Protein AF-A0A7U4M0K8-F1 (afdb_monomer_lite)

Secondary structure (DSSP, 8-state):
------------SSHHHHHHHHHHHHHHHHHHHHHHHHHHHHHHHHHHHHHHHHHHHHHHHHHHHHHHHHHHHHHHHHHHHHHHHHHHHHHHHHHHHHHHHHHHHHHHHHHHHHHHHHH---HHHHHHHHHHHHHHHHHHHHHHHHHHHHHHHHHHHHHHHHHHHHHHHHHHHHHHHHHHHHHHHHHHHHHHHHHHHHHTTS----PPP---

Sequence (212 aa):
MAQHEHMSIQKNTASSMEEHDELSGQTAAKVAMALSALDSRYKENIADYAQELHSWTHRIDSARIELEMLFKQKEPYDDTLTAVEKEIEYTLRLLQRLTDQYIQKTVVVSELEDELKNLGHSKESESLLQNRYTELDRLEAEIGNLELTLLNHELEKQNLLLKTEPITRKISSLEQKIRELESKKRYIESAYLHRITQVASIQPSKLPPAAI

pLDDT: mean 83.16, std 20.42, range [33.12, 98.38]

Organism: NCBI:txid206403

Structure (mmCIF, N/CA/C/O backbone):
data_AF-A0A7U4M0K8-F1
#
_entry.id   AF-A0A7U4M0K8-F1
#
loop_
_atom_site.group_PDB
_atom_site.id
_atom_site.type_symbol
_atom_site.label_atom_id
_atom_site.label_alt_id
_atom_site.label_comp_id
_atom_site.label_asym_id
_atom_site.label_entity_id
_atom_site.label_seq_id
_atom_site.pdbx_PDB_ins_code
_atom_site.Cartn_x
_atom_site.Cartn_y
_atom_site.Cartn_z
_atom_site.occupancy
_atom_site.B_iso_or_equiv
_atom_site.auth_seq_id
_atom_site.auth_comp_id
_atom_site.auth_asym_id
_atom_site.auth_atom_id
_atom_site.pdbx_PDB_model_num
ATOM 1 N N . MET A 1 1 ? 91.673 3.288 -98.456 1.00 37.50 1 MET A N 1
ATOM 2 C CA . MET A 1 1 ? 91.227 4.610 -97.964 1.00 37.50 1 MET A CA 1
ATOM 3 C C . MET A 1 1 ? 89.706 4.565 -97.971 1.00 37.50 1 MET A C 1
ATOM 5 O O . MET A 1 1 ? 89.149 4.475 -99.049 1.00 37.50 1 MET A O 1
ATOM 9 N N . ALA A 1 2 ? 89.107 4.132 -96.855 1.00 35.59 2 ALA A N 1
ATOM 10 C CA . ALA A 1 2 ? 88.451 4.995 -95.854 1.00 35.59 2 ALA A CA 1
ATOM 11 C C . ALA A 1 2 ? 87.122 5.544 -96.440 1.00 35.59 2 ALA A C 1
ATOM 13 O O . ALA A 1 2 ? 87.161 6.165 -97.488 1.00 35.59 2 ALA A O 1
ATOM 14 N N . GLN A 1 3 ? 85.923 5.322 -95.893 1.00 34.81 3 GLN A N 1
ATOM 15 C CA . GLN A 1 3 ? 85.515 5.405 -94.491 1.00 34.81 3 GLN A CA 1
ATOM 16 C C . GLN A 1 3 ? 84.156 4.709 -94.232 1.00 34.81 3 GLN A C 1
ATOM 18 O O . GLN A 1 3 ? 83.255 4.764 -95.060 1.00 34.81 3 GLN A O 1
ATOM 23 N N . HIS A 1 4 ? 84.069 4.143 -93.026 1.00 33.12 4 HIS A N 1
ATOM 24 C CA . HIS A 1 4 ? 82.951 4.093 -92.076 1.00 33.12 4 HIS A CA 1
ATOM 25 C C . HIS A 1 4 ? 81.597 3.446 -92.416 1.00 33.12 4 HIS A C 1
ATOM 27 O O . HIS A 1 4 ? 80.670 4.051 -92.948 1.00 33.12 4 HIS A O 1
ATOM 33 N N . GLU A 1 5 ? 81.483 2.227 -91.881 1.00 41.72 5 GLU A N 1
ATOM 34 C CA . GLU A 1 5 ? 80.324 1.678 -91.176 1.00 41.72 5 GLU A CA 1
ATOM 35 C C . GLU A 1 5 ? 79.530 2.736 -90.390 1.00 41.72 5 GLU A C 1
ATOM 37 O O . GLU A 1 5 ? 80.083 3.445 -89.550 1.00 41.72 5 GLU A O 1
ATOM 42 N N . HIS A 1 6 ? 78.210 2.742 -90.571 1.00 40.41 6 HIS A N 1
ATOM 43 C CA . HIS A 1 6 ? 77.280 3.165 -89.531 1.00 40.41 6 HIS A CA 1
ATOM 44 C C . HIS A 1 6 ? 76.247 2.060 -89.326 1.00 40.41 6 HIS A C 1
ATOM 46 O O . HIS A 1 6 ? 75.307 1.882 -90.100 1.00 40.41 6 HIS A O 1
ATOM 52 N N . MET A 1 7 ? 76.474 1.290 -88.263 1.00 34.53 7 MET A N 1
ATOM 53 C CA . MET A 1 7 ? 75.504 0.364 -87.705 1.00 34.53 7 MET A CA 1
ATOM 54 C C . MET A 1 7 ? 74.263 1.121 -87.224 1.00 34.53 7 MET A C 1
ATOM 56 O O . MET A 1 7 ? 74.358 2.084 -86.466 1.00 34.53 7 MET A O 1
ATOM 60 N N . SER A 1 8 ? 73.092 0.633 -87.630 1.00 46.59 8 SER A N 1
ATOM 61 C CA . SER A 1 8 ? 71.811 0.971 -87.016 1.00 46.59 8 SER A CA 1
ATOM 62 C C . SER A 1 8 ? 71.675 0.212 -85.700 1.00 46.59 8 SER A C 1
ATOM 64 O O . SER A 1 8 ? 71.345 -0.970 -85.706 1.00 46.59 8 SER A O 1
ATOM 66 N N . ILE A 1 9 ? 71.923 0.874 -84.572 1.00 41.81 9 ILE A N 1
ATOM 67 C CA . ILE A 1 9 ? 71.523 0.384 -83.249 1.00 41.81 9 ILE A CA 1
ATOM 68 C C . ILE A 1 9 ? 70.987 1.583 -82.459 1.00 41.81 9 ILE A C 1
ATOM 70 O O . ILE A 1 9 ? 71.560 2.664 -82.513 1.00 41.81 9 ILE A O 1
ATOM 74 N N . GLN A 1 10 ? 69.908 1.340 -81.710 1.00 42.75 10 GLN A N 1
ATOM 75 C CA . GLN A 1 10 ? 69.221 2.231 -80.760 1.00 42.75 10 GLN A CA 1
ATOM 76 C C . GLN A 1 10 ? 68.045 3.057 -81.304 1.00 42.75 10 GLN A C 1
ATOM 78 O O . GLN A 1 10 ? 68.048 4.282 -81.347 1.00 42.75 10 GLN A O 1
ATOM 83 N N . LYS A 1 11 ? 66.934 2.359 -81.542 1.00 45.09 11 LYS A N 1
ATOM 84 C CA . LYS A 1 11 ? 65.623 2.787 -81.036 1.00 45.09 11 LYS A CA 1
ATOM 85 C C . LYS A 1 11 ? 65.047 1.600 -80.280 1.00 45.09 11 LYS A C 1
ATOM 87 O O . LYS A 1 11 ? 64.568 0.692 -80.933 1.00 45.09 11 LYS A O 1
ATOM 92 N N . ASN A 1 12 ? 65.211 1.560 -78.956 1.00 43.06 12 ASN A N 1
ATOM 93 C CA . ASN A 1 12 ? 64.463 0.676 -78.042 1.00 43.06 12 ASN A CA 1
ATOM 94 C C . ASN A 1 12 ? 64.743 1.028 -76.567 1.00 43.06 12 ASN A C 1
ATOM 96 O O . ASN A 1 12 ? 64.999 0.159 -75.744 1.00 43.06 12 ASN A O 1
ATOM 100 N N . THR A 1 13 ? 64.720 2.315 -76.213 1.00 45.00 13 THR A N 1
ATOM 101 C CA . THR A 1 13 ? 64.790 2.739 -74.797 1.00 45.00 13 THR A CA 1
ATOM 102 C C . THR A 1 13 ? 63.731 3.764 -74.396 1.00 45.00 13 THR A C 1
ATOM 104 O O . THR A 1 13 ? 63.616 4.059 -73.216 1.00 45.00 13 THR A O 1
ATOM 107 N N . ALA A 1 14 ? 62.891 4.246 -75.320 1.00 39.97 14 ALA A N 1
ATOM 108 C CA . ALA A 1 14 ? 61.783 5.144 -74.970 1.00 39.97 14 ALA A CA 1
ATOM 109 C C . ALA A 1 14 ? 60.484 4.400 -74.590 1.00 39.97 14 ALA A C 1
ATOM 111 O O . ALA A 1 14 ? 59.710 4.904 -73.791 1.00 39.97 14 ALA A O 1
ATOM 112 N N . SER A 1 15 ? 60.270 3.172 -75.083 1.00 41.47 15 SER A N 1
ATOM 113 C CA . SER A 1 15 ? 59.008 2.436 -74.868 1.00 41.47 15 SER A CA 1
ATOM 114 C C . SER A 1 15 ? 58.891 1.752 -73.497 1.00 41.47 15 SER A C 1
ATOM 116 O O . SER A 1 15 ? 57.816 1.291 -73.146 1.00 41.47 15 SER A O 1
ATOM 118 N N . SER A 1 16 ? 59.980 1.663 -72.724 1.00 45.16 16 SER A N 1
ATOM 119 C CA . SER A 1 16 ? 60.006 0.969 -71.422 1.00 45.16 16 SER A CA 1
ATOM 120 C C . SER A 1 16 ? 59.794 1.902 -70.222 1.00 45.16 16 SER A C 1
ATOM 122 O O . SER A 1 16 ? 59.544 1.406 -69.125 1.00 45.16 16 SER A O 1
ATOM 124 N N . MET A 1 17 ? 59.912 3.225 -70.396 1.00 43.88 17 MET A N 1
ATOM 125 C CA . MET A 1 17 ? 59.706 4.196 -69.310 1.00 43.88 17 MET A CA 1
ATOM 126 C C . MET A 1 17 ? 58.268 4.731 -69.266 1.00 43.88 17 MET A C 1
ATOM 128 O O . MET A 1 17 ? 57.761 4.943 -68.171 1.00 43.88 17 MET A O 1
ATOM 132 N N . GLU A 1 18 ? 57.582 4.870 -70.408 1.00 44.44 18 GLU A N 1
ATOM 133 C CA . GLU A 1 18 ? 56.173 5.310 -70.448 1.00 44.44 18 GLU A CA 1
ATOM 134 C C . GLU A 1 18 ? 55.203 4.238 -69.921 1.00 44.44 18 GLU A C 1
ATOM 136 O O . GLU A 1 18 ? 54.318 4.556 -69.130 1.00 44.44 18 GLU A O 1
ATOM 141 N N . GLU A 1 19 ? 55.414 2.954 -70.239 1.00 45.19 19 GLU A N 1
ATOM 142 C CA . GLU A 1 19 ? 54.579 1.866 -69.697 1.00 45.19 19 GLU A CA 1
ATOM 143 C C . GLU A 1 19 ? 54.729 1.716 -68.173 1.00 45.19 19 GLU A C 1
ATOM 145 O O . GLU A 1 19 ? 53.762 1.404 -67.480 1.00 45.19 19 GLU A O 1
ATOM 150 N N . HIS A 1 20 ? 55.922 1.975 -67.625 1.00 47.62 20 HIS A N 1
ATOM 151 C CA . HIS A 1 20 ? 56.167 1.921 -66.181 1.00 47.62 20 HIS A CA 1
ATOM 152 C C . HIS A 1 20 ? 55.509 3.086 -65.426 1.00 47.62 20 HIS A C 1
ATOM 154 O O . HIS A 1 20 ? 55.026 2.877 -64.310 1.00 47.62 20 HIS A O 1
ATOM 160 N N . ASP A 1 21 ? 55.447 4.279 -66.025 1.00 50.16 21 ASP A N 1
ATOM 161 C CA . ASP A 1 21 ? 54.782 5.453 -65.445 1.00 50.16 21 ASP A CA 1
ATOM 162 C C . ASP A 1 21 ? 53.249 5.358 -65.554 1.00 50.16 21 ASP A C 1
ATOM 164 O O . ASP A 1 21 ? 52.540 5.696 -64.604 1.00 50.16 21 ASP A O 1
ATOM 168 N N . GLU A 1 22 ? 52.711 4.794 -66.642 1.00 52.28 22 GLU A N 1
ATOM 169 C CA . GLU A 1 22 ? 51.274 4.508 -66.776 1.00 52.28 22 GLU A CA 1
ATOM 170 C C . GLU A 1 22 ? 50.807 3.365 -65.856 1.00 52.28 22 GLU A C 1
ATOM 172 O O . GLU A 1 22 ? 49.737 3.462 -65.246 1.00 52.28 22 GLU A O 1
ATOM 177 N N . LEU A 1 23 ? 51.608 2.304 -65.681 1.00 54.78 23 LEU A N 1
ATOM 178 C CA . LEU A 1 23 ? 51.340 1.228 -64.713 1.00 54.78 23 LEU A CA 1
ATOM 179 C C . LEU A 1 23 ? 51.447 1.725 -63.262 1.00 54.78 23 LEU A C 1
ATOM 181 O O . LEU A 1 23 ? 50.632 1.341 -62.414 1.00 54.78 23 LEU A O 1
ATOM 185 N N . SER A 1 24 ? 52.408 2.606 -62.972 1.00 58.84 24 SER A N 1
ATOM 186 C CA . SER A 1 24 ? 52.559 3.281 -61.676 1.00 58.84 24 SER A CA 1
ATOM 187 C C . SER A 1 24 ? 51.370 4.207 -61.388 1.00 58.84 24 SER A C 1
ATOM 189 O O . SER A 1 24 ? 50.754 4.114 -60.323 1.00 58.84 24 SER A O 1
ATOM 191 N N . GLY A 1 25 ? 50.950 5.008 -62.373 1.00 64.81 25 GLY A N 1
ATOM 192 C CA . GLY A 1 25 ? 49.77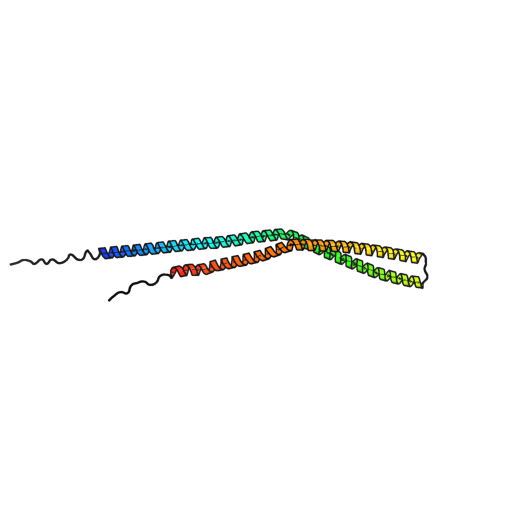8 5.883 -62.302 1.00 64.81 25 GLY A CA 1
ATOM 193 C C . GLY A 1 25 ? 48.457 5.122 -62.144 1.00 64.81 25 GLY A C 1
ATOM 194 O O . GLY A 1 25 ? 47.630 5.487 -61.306 1.00 64.81 25 GLY A O 1
ATOM 195 N N . GLN A 1 26 ? 48.268 4.008 -62.862 1.00 72.44 26 GLN A N 1
ATOM 196 C CA . GLN A 1 26 ? 47.108 3.125 -62.675 1.00 72.44 26 GLN A CA 1
ATOM 197 C C . GLN A 1 26 ? 47.092 2.467 -61.293 1.00 72.44 26 GLN A C 1
ATOM 199 O O . GLN A 1 26 ? 46.020 2.280 -60.711 1.00 72.44 26 GLN A O 1
ATOM 204 N N . THR A 1 27 ? 48.257 2.105 -60.755 1.00 73.56 27 THR A N 1
ATOM 205 C CA . THR A 1 27 ? 48.367 1.519 -59.413 1.00 73.56 27 THR A CA 1
ATOM 206 C C . THR A 1 27 ? 48.066 2.567 -58.341 1.00 73.56 27 THR A C 1
ATOM 208 O O . THR A 1 27 ? 47.268 2.302 -57.443 1.00 73.56 27 THR A O 1
ATOM 211 N N . ALA A 1 28 ? 48.592 3.786 -58.481 1.00 78.56 28 ALA A N 1
ATOM 212 C CA . ALA A 1 28 ? 48.292 4.911 -57.599 1.00 78.56 28 ALA A CA 1
ATOM 213 C C . ALA A 1 28 ? 46.799 5.284 -57.615 1.00 78.56 28 ALA A C 1
ATOM 215 O O . ALA A 1 28 ? 46.199 5.470 -56.557 1.00 78.56 28 ALA A O 1
ATOM 216 N N . ALA A 1 29 ? 46.165 5.307 -58.792 1.00 81.56 29 ALA A N 1
ATOM 217 C CA . ALA A 1 29 ? 44.731 5.561 -58.925 1.00 81.56 29 ALA A CA 1
ATOM 218 C C . ALA A 1 29 ? 43.877 4.461 -58.268 1.00 81.56 29 ALA A C 1
ATOM 220 O O . ALA A 1 29 ? 42.907 4.762 -57.572 1.00 81.56 29 ALA A O 1
ATOM 221 N N . LYS A 1 30 ? 44.249 3.182 -58.429 1.00 81.69 30 LYS A N 1
ATOM 222 C CA . LYS A 1 30 ? 43.579 2.050 -57.760 1.00 81.69 30 LYS A CA 1
ATOM 223 C C . LYS A 1 30 ? 43.711 2.123 -56.238 1.00 81.69 30 LYS A C 1
ATOM 225 O O . LYS A 1 30 ? 42.728 1.890 -55.538 1.00 81.69 30 LYS A O 1
ATOM 230 N N . VAL A 1 31 ? 44.889 2.485 -55.728 1.00 84.12 31 VAL A N 1
ATOM 231 C CA . VAL A 1 31 ? 45.123 2.684 -54.289 1.00 84.12 31 VAL A CA 1
ATOM 232 C C . VAL A 1 31 ? 44.314 3.870 -53.762 1.00 84.12 31 VAL A C 1
ATOM 234 O O . VAL A 1 31 ? 43.645 3.735 -52.742 1.00 84.12 31 VAL A O 1
ATOM 237 N N . ALA A 1 32 ? 44.289 5.002 -54.469 1.00 85.50 32 ALA A N 1
ATOM 238 C CA . ALA A 1 32 ? 43.494 6.167 -54.083 1.00 85.50 32 ALA A CA 1
ATOM 239 C C . ALA A 1 32 ? 41.985 5.859 -54.045 1.00 85.50 32 ALA A C 1
ATOM 241 O O . ALA A 1 32 ? 41.302 6.236 -53.094 1.00 85.50 32 ALA A O 1
ATOM 242 N N . MET A 1 33 ? 41.469 5.112 -55.029 1.00 86.69 33 MET A N 1
ATOM 243 C CA . MET A 1 33 ? 40.075 4.650 -55.032 1.00 86.69 33 MET A CA 1
ATOM 244 C C . MET A 1 33 ? 39.776 3.696 -53.869 1.00 86.69 33 MET A C 1
ATOM 246 O O . MET A 1 33 ? 38.738 3.831 -53.224 1.00 86.69 33 MET A O 1
ATOM 250 N N . ALA A 1 34 ? 40.683 2.764 -53.559 1.00 84.00 34 ALA A N 1
ATOM 251 C CA . ALA A 1 34 ? 40.529 1.853 -52.425 1.00 84.00 34 ALA A CA 1
ATOM 252 C C . ALA A 1 34 ? 40.542 2.596 -51.077 1.00 84.00 34 ALA A C 1
ATOM 254 O O . ALA A 1 34 ? 39.713 2.313 -50.214 1.00 84.00 34 ALA A O 1
ATOM 255 N N . LEU A 1 35 ? 41.428 3.585 -50.916 1.00 84.50 35 LEU A N 1
ATOM 256 C CA . LEU A 1 35 ? 41.492 4.435 -49.725 1.00 84.50 35 LEU A CA 1
ATOM 257 C C . LEU A 1 35 ? 40.236 5.298 -49.572 1.00 84.50 35 LEU A C 1
ATOM 259 O O . LEU A 1 35 ? 39.693 5.384 -48.474 1.00 84.50 35 LEU A O 1
ATOM 263 N N . SER A 1 36 ? 39.728 5.879 -50.662 1.00 85.88 36 SER A N 1
ATOM 264 C CA . SER A 1 36 ? 38.475 6.641 -50.633 1.00 85.88 36 SER A CA 1
ATOM 265 C C . SER A 1 36 ? 37.279 5.753 -50.287 1.00 85.88 36 SER A C 1
ATOM 267 O O . SER A 1 36 ? 36.429 6.163 -49.505 1.00 85.88 36 SER A O 1
ATOM 269 N N . ALA A 1 37 ? 37.208 4.535 -50.833 1.00 84.50 37 ALA A N 1
ATOM 270 C CA . ALA A 1 37 ? 36.145 3.587 -50.507 1.00 84.50 37 ALA A CA 1
ATOM 271 C C . ALA A 1 37 ? 36.209 3.132 -49.038 1.00 84.50 37 ALA A C 1
ATOM 273 O O . ALA A 1 37 ? 35.168 2.962 -48.400 1.00 84.50 37 ALA A O 1
ATOM 274 N N . LEU A 1 38 ? 37.417 2.957 -48.492 1.00 84.69 38 LEU A N 1
ATOM 275 C CA . LEU A 1 38 ? 37.627 2.644 -47.080 1.00 84.69 38 LEU A CA 1
ATOM 276 C C . LEU A 1 38 ? 37.203 3.811 -46.175 1.00 84.69 38 LEU A C 1
ATOM 278 O O . LEU A 1 38 ? 36.487 3.588 -45.202 1.00 84.69 38 LEU A O 1
ATOM 282 N N . ASP A 1 39 ? 37.587 5.043 -46.518 1.00 85.75 39 ASP A N 1
ATOM 283 C CA . ASP A 1 39 ? 37.207 6.256 -45.785 1.00 85.75 39 ASP A CA 1
ATOM 284 C C . ASP A 1 39 ? 35.685 6.474 -45.792 1.00 85.75 39 ASP A C 1
ATOM 286 O O . ASP A 1 39 ? 35.087 6.710 -44.741 1.00 85.75 39 ASP A O 1
ATOM 290 N N . SER A 1 40 ? 35.028 6.306 -46.947 1.00 85.50 40 SER A N 1
ATOM 291 C CA . SER A 1 40 ? 33.564 6.376 -47.040 1.00 85.50 40 SER A CA 1
ATOM 292 C C . SER A 1 40 ? 32.881 5.342 -46.141 1.00 85.50 40 SER A C 1
ATOM 294 O O . SER A 1 40 ? 31.979 5.701 -45.390 1.00 85.50 40 SER A O 1
ATOM 296 N N . ARG A 1 41 ? 33.348 4.086 -46.144 1.00 82.50 41 ARG A N 1
ATOM 297 C CA . ARG A 1 41 ? 32.801 3.026 -45.277 1.00 82.50 41 ARG A CA 1
ATOM 298 C C . ARG A 1 41 ? 33.050 3.286 -43.794 1.00 82.50 41 ARG A C 1
ATOM 300 O O . ARG A 1 41 ? 32.204 2.976 -42.964 1.00 82.50 41 ARG A O 1
ATOM 307 N N . TYR A 1 42 ? 34.207 3.840 -43.443 1.00 85.38 42 TYR A N 1
ATOM 308 C CA . TYR A 1 42 ? 34.522 4.183 -42.058 1.00 85.38 42 TYR A CA 1
ATOM 309 C C . TYR A 1 42 ? 33.599 5.292 -41.538 1.00 85.38 42 TYR A C 1
ATOM 311 O O . TYR A 1 42 ? 33.061 5.186 -40.436 1.00 85.38 42 TYR A O 1
ATOM 319 N N . LYS A 1 43 ? 33.354 6.320 -42.358 1.00 88.19 43 LYS A N 1
ATOM 320 C CA . LYS A 1 43 ? 32.412 7.404 -42.051 1.00 88.19 43 LYS A CA 1
ATOM 321 C C . LYS A 1 43 ? 30.974 6.907 -41.918 1.00 88.19 43 LYS A C 1
ATOM 323 O O . LYS A 1 43 ? 30.298 7.307 -40.976 1.00 88.19 43 LYS A O 1
ATOM 328 N N . GLU A 1 44 ? 30.534 6.029 -42.817 1.00 88.19 44 GLU A N 1
ATOM 329 C CA . GLU A 1 44 ? 29.204 5.405 -42.770 1.00 88.19 44 GLU A CA 1
ATOM 330 C C . GLU A 1 44 ? 29.016 4.593 -41.481 1.00 88.19 44 GLU A C 1
ATOM 332 O O . GLU A 1 44 ? 28.088 4.857 -40.723 1.00 88.19 44 GLU A O 1
ATOM 337 N N . ASN A 1 45 ? 29.971 3.720 -41.140 1.00 85.12 45 ASN A N 1
ATOM 338 C CA . ASN A 1 45 ? 29.921 2.944 -39.898 1.00 85.12 45 ASN A CA 1
ATOM 339 C C . ASN A 1 45 ? 29.856 3.837 -38.644 1.00 85.12 45 ASN A C 1
ATOM 341 O O . ASN A 1 45 ? 29.105 3.542 -37.713 1.00 85.12 45 ASN A O 1
ATOM 345 N N . ILE A 1 46 ? 30.626 4.936 -38.614 1.00 85.62 46 ILE A N 1
ATOM 346 C CA . ILE A 1 46 ? 30.588 5.912 -37.512 1.00 85.62 46 ILE A CA 1
ATOM 347 C C . ILE A 1 46 ? 29.222 6.582 -37.409 1.00 85.62 46 ILE A C 1
ATOM 349 O O . ILE A 1 46 ? 28.719 6.744 -36.296 1.00 85.62 46 ILE A O 1
ATOM 353 N N . ALA A 1 47 ? 28.635 6.973 -38.538 1.00 87.94 47 ALA A N 1
ATOM 354 C CA . ALA A 1 47 ? 27.318 7.591 -38.565 1.00 87.94 47 ALA A CA 1
ATOM 355 C C . ALA A 1 47 ? 26.240 6.622 -38.054 1.00 87.94 47 ALA A C 1
ATOM 357 O O . ALA A 1 47 ? 25.466 6.996 -37.170 1.00 87.94 47 ALA A O 1
ATOM 358 N N . ASP A 1 48 ? 26.256 5.371 -38.520 1.00 87.56 48 ASP A N 1
ATOM 359 C CA . ASP A 1 48 ? 25.321 4.326 -38.095 1.00 87.56 48 ASP A CA 1
ATOM 360 C C . ASP A 1 48 ? 25.408 4.064 -36.588 1.00 87.56 48 ASP A C 1
ATOM 362 O O . ASP A 1 48 ? 24.393 4.022 -35.890 1.00 87.56 48 ASP A O 1
ATOM 366 N N . TYR A 1 49 ? 26.625 3.956 -36.053 1.00 87.94 49 TYR A N 1
ATOM 367 C CA . TYR A 1 49 ? 26.837 3.788 -34.618 1.00 87.94 49 TYR A CA 1
ATOM 368 C C . TYR A 1 49 ? 26.383 4.991 -33.800 1.00 87.94 49 TYR A C 1
ATOM 370 O O . TYR A 1 49 ? 25.730 4.823 -32.769 1.00 87.94 49 TYR A O 1
ATOM 378 N N . ALA A 1 50 ? 26.703 6.208 -34.246 1.00 89.00 50 ALA A N 1
ATOM 379 C CA . ALA A 1 50 ? 26.269 7.421 -33.566 1.00 89.00 50 ALA A CA 1
ATOM 380 C C . ALA A 1 50 ? 24.735 7.506 -33.520 1.00 89.00 50 ALA A C 1
ATOM 382 O O . ALA A 1 50 ? 24.164 7.834 -32.477 1.00 89.00 50 ALA A O 1
ATOM 383 N N . GLN A 1 51 ? 24.065 7.151 -34.618 1.00 91.81 51 GLN A N 1
ATOM 384 C CA . GLN A 1 51 ? 22.609 7.104 -34.695 1.00 91.81 51 GLN A CA 1
ATOM 385 C C . GLN A 1 51 ? 22.022 6.015 -33.787 1.00 91.81 51 GLN A C 1
ATOM 387 O O . GLN A 1 51 ? 21.060 6.275 -33.058 1.00 91.81 51 GLN A O 1
ATOM 392 N N . GLU A 1 52 ? 22.603 4.814 -33.782 1.00 90.56 52 GLU A N 1
ATOM 393 C CA . GLU A 1 52 ? 22.170 3.726 -32.908 1.00 90.56 52 GLU A CA 1
ATOM 394 C C . GLU A 1 52 ? 22.311 4.128 -31.431 1.00 90.56 52 GLU A C 1
ATOM 396 O O . GLU A 1 52 ? 21.339 4.047 -30.672 1.00 90.56 52 GLU A O 1
ATOM 401 N N . LEU A 1 53 ? 23.468 4.660 -31.032 1.00 90.88 53 LEU A N 1
ATOM 402 C CA . LEU A 1 53 ? 23.739 5.122 -29.671 1.00 90.88 53 LEU A CA 1
ATOM 403 C C . LEU A 1 53 ? 22.788 6.243 -29.234 1.00 90.88 53 LEU A C 1
ATOM 405 O O . LEU A 1 53 ? 22.286 6.244 -28.101 1.00 90.88 53 LEU A O 1
ATOM 409 N N . HIS A 1 54 ? 22.514 7.184 -30.137 1.00 93.44 54 HIS A N 1
ATOM 410 C CA . HIS A 1 54 ? 21.553 8.252 -29.905 1.00 93.44 54 HIS A CA 1
ATOM 411 C C . HIS A 1 54 ? 20.143 7.690 -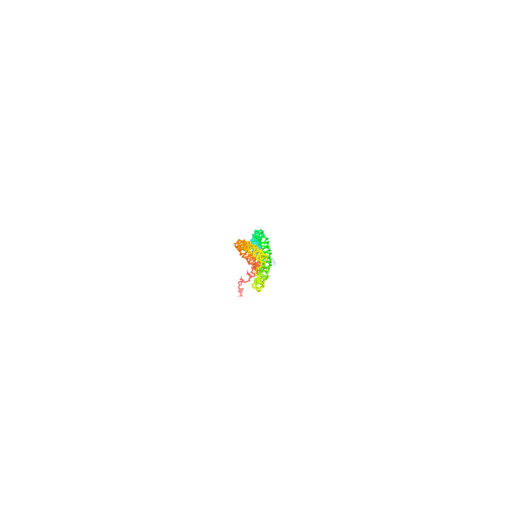29.688 1.00 93.44 54 HIS A C 1
ATOM 413 O O . HIS A 1 54 ? 19.474 8.065 -28.725 1.00 93.44 54 HIS A O 1
ATOM 419 N N . SER A 1 55 ? 19.719 6.719 -30.504 1.00 94.38 55 SER A N 1
ATOM 420 C CA . SER A 1 55 ? 18.406 6.079 -30.369 1.00 94.38 55 SER A CA 1
ATOM 421 C C . SER A 1 55 ? 18.236 5.353 -29.028 1.00 94.38 55 SER A C 1
ATOM 423 O O . SER A 1 55 ? 17.187 5.466 -28.392 1.00 94.38 55 SER A O 1
ATOM 425 N N . TRP A 1 56 ? 19.271 4.651 -28.550 1.00 94.50 56 TRP A N 1
ATOM 426 C CA . TRP A 1 56 ? 19.246 3.987 -27.244 1.00 94.50 56 TRP A CA 1
ATOM 427 C C . TRP A 1 56 ? 19.218 4.990 -26.100 1.00 94.50 56 TRP A C 1
ATOM 429 O O . TRP A 1 56 ? 18.451 4.809 -25.158 1.00 94.50 56 TRP A O 1
ATOM 439 N N . THR A 1 57 ? 20.005 6.062 -26.200 1.00 95.00 57 THR A N 1
ATOM 440 C CA . THR A 1 57 ? 20.016 7.143 -25.206 1.00 95.00 57 THR A CA 1
ATOM 441 C C . THR A 1 57 ? 18.636 7.782 -25.099 1.00 95.00 57 THR A C 1
ATOM 443 O O . THR A 1 57 ? 18.069 7.824 -24.013 1.00 95.00 57 THR A O 1
ATOM 446 N N . HIS A 1 58 ? 18.025 8.135 -26.231 1.00 96.81 58 HIS A N 1
ATOM 447 C CA . HIS A 1 58 ? 16.684 8.709 -26.245 1.00 96.81 58 HIS A CA 1
ATOM 448 C C . HIS A 1 58 ? 15.623 7.764 -25.655 1.00 96.81 58 HIS A C 1
ATOM 450 O O . HIS A 1 58 ? 14.743 8.200 -24.912 1.00 96.81 58 HIS A O 1
ATOM 456 N N . ARG A 1 59 ? 15.709 6.453 -25.930 1.00 96.81 59 ARG A N 1
ATOM 457 C CA . ARG A 1 59 ? 14.806 5.447 -25.337 1.00 96.81 59 ARG A CA 1
ATOM 458 C C . ARG A 1 59 ? 14.966 5.336 -23.821 1.00 96.81 59 ARG A C 1
ATOM 460 O O . ARG A 1 59 ? 13.962 5.188 -23.129 1.00 96.81 59 ARG A O 1
ATOM 467 N N . ILE A 1 60 ? 16.201 5.387 -23.320 1.00 97.19 60 ILE A N 1
ATOM 468 C CA . ILE A 1 60 ? 16.497 5.379 -21.881 1.00 97.19 60 ILE A CA 1
ATOM 469 C C . ILE A 1 60 ? 15.917 6.634 -21.229 1.00 97.19 60 ILE A C 1
ATOM 471 O O . ILE A 1 60 ? 15.195 6.519 -20.243 1.00 97.19 60 ILE A O 1
ATOM 475 N N . ASP A 1 61 ? 16.169 7.809 -21.804 1.00 97.69 61 ASP A N 1
ATOM 476 C CA . ASP A 1 61 ? 15.676 9.081 -21.269 1.00 97.69 61 ASP A CA 1
ATOM 477 C C . ASP A 1 61 ? 14.145 9.134 -21.262 1.00 97.69 61 ASP A C 1
ATOM 479 O O . ASP A 1 61 ? 13.544 9.486 -20.250 1.00 97.69 61 ASP A O 1
ATOM 483 N N . SER A 1 62 ? 13.499 8.684 -22.340 1.00 97.62 62 SER A N 1
ATOM 484 C CA . SER A 1 62 ? 12.034 8.597 -22.412 1.00 97.62 62 SER A CA 1
ATOM 485 C C . SER A 1 62 ? 11.463 7.692 -21.315 1.00 97.62 62 SER A C 1
ATOM 487 O O . SER A 1 62 ? 10.498 8.059 -20.649 1.00 97.62 62 SER A O 1
ATOM 489 N N . ALA A 1 63 ? 12.079 6.527 -21.085 1.00 97.12 63 ALA A N 1
ATOM 490 C CA . ALA A 1 63 ? 11.653 5.613 -20.028 1.00 97.12 63 ALA A CA 1
ATOM 491 C C . ALA A 1 63 ? 11.891 6.194 -18.623 1.00 97.12 63 ALA A C 1
ATOM 493 O O . ALA A 1 63 ? 11.086 5.963 -17.724 1.00 97.12 63 ALA A O 1
ATOM 494 N N . ARG A 1 64 ? 12.968 6.967 -18.426 1.00 97.69 64 ARG A N 1
ATOM 495 C CA . ARG A 1 64 ? 13.252 7.661 -17.160 1.00 97.69 64 ARG A CA 1
ATOM 496 C C . ARG A 1 64 ? 12.245 8.771 -16.870 1.00 97.69 64 ARG A C 1
ATOM 498 O O . ARG A 1 64 ? 11.812 8.890 -15.731 1.00 97.69 64 ARG A O 1
ATOM 505 N N . ILE A 1 65 ? 11.834 9.533 -17.885 1.00 98.00 65 ILE A N 1
ATOM 506 C CA . ILE A 1 65 ? 10.782 10.551 -17.746 1.00 98.00 65 ILE A CA 1
ATOM 507 C C . ILE A 1 65 ? 9.460 9.892 -17.338 1.00 98.00 65 ILE A C 1
ATOM 509 O O . ILE A 1 65 ? 8.806 10.348 -16.404 1.00 98.00 65 ILE A O 1
ATOM 513 N N . GLU A 1 66 ? 9.079 8.793 -17.997 1.00 97.81 66 GLU A N 1
ATOM 514 C CA . GLU A 1 66 ? 7.871 8.038 -17.639 1.00 97.81 66 GLU A CA 1
ATOM 515 C C . GLU A 1 66 ? 7.939 7.510 -16.197 1.00 97.81 66 GLU A C 1
ATOM 517 O O . GLU A 1 66 ? 6.973 7.624 -15.442 1.00 97.81 66 GLU A O 1
ATOM 522 N N . LEU A 1 67 ? 9.100 6.990 -15.788 1.00 97.88 67 LEU A N 1
ATOM 523 C CA . LEU A 1 67 ? 9.343 6.527 -14.425 1.00 97.88 67 LEU A CA 1
ATOM 524 C C . LEU A 1 67 ? 9.185 7.661 -13.398 1.00 97.88 67 LEU A C 1
ATOM 526 O O . LEU A 1 67 ? 8.497 7.487 -12.393 1.00 97.88 67 LEU A O 1
ATOM 530 N N . GLU A 1 68 ? 9.767 8.832 -13.660 1.00 97.94 68 GLU A N 1
ATOM 531 C CA . GLU A 1 68 ? 9.638 10.010 -12.794 1.00 97.94 68 GLU A CA 1
ATOM 532 C C . GLU A 1 68 ? 8.177 10.472 -12.676 1.00 97.94 68 GLU A C 1
ATOM 534 O O . GLU A 1 68 ? 7.709 10.795 -11.583 1.00 97.94 68 GLU A O 1
ATOM 539 N N . MET A 1 69 ? 7.428 10.459 -13.782 1.00 97.69 69 MET A N 1
ATOM 540 C CA . MET A 1 69 ? 6.000 10.781 -13.769 1.00 97.69 69 MET A CA 1
ATOM 541 C C . MET A 1 69 ? 5.196 9.810 -12.900 1.00 97.69 69 MET A C 1
ATOM 543 O O . MET A 1 69 ? 4.329 10.251 -12.146 1.00 97.69 69 MET A O 1
ATOM 547 N N . LEU A 1 70 ? 5.482 8.507 -12.970 1.00 97.62 70 LEU A N 1
ATOM 548 C CA . LEU A 1 70 ? 4.809 7.512 -12.131 1.00 97.62 70 LEU A CA 1
ATOM 549 C C . LEU A 1 70 ? 5.145 7.682 -10.648 1.00 97.62 70 LEU A C 1
ATOM 551 O O . LEU A 1 70 ? 4.254 7.523 -9.816 1.00 97.62 70 LEU A O 1
ATOM 555 N N . PHE A 1 71 ? 6.386 8.041 -10.305 1.00 97.44 71 PHE A N 1
ATOM 556 C CA . PHE A 1 71 ? 6.746 8.359 -8.921 1.00 97.44 71 PHE A CA 1
ATOM 557 C C . PHE A 1 71 ? 5.955 9.560 -8.395 1.00 97.44 71 PHE A C 1
ATOM 559 O O . PHE A 1 71 ? 5.320 9.443 -7.350 1.00 97.44 71 PHE A O 1
ATOM 566 N N . LYS A 1 72 ? 5.891 10.661 -9.154 1.00 97.00 72 LYS A N 1
ATOM 567 C CA . LYS A 1 72 ? 5.079 11.841 -8.792 1.00 97.00 72 LYS A CA 1
ATOM 568 C C . LYS A 1 72 ? 3.589 11.520 -8.689 1.00 97.00 72 LYS A C 1
ATOM 570 O O . LYS A 1 72 ? 2.880 12.091 -7.871 1.00 97.00 72 LYS A O 1
ATOM 575 N N . GLN A 1 73 ? 3.096 10.603 -9.519 1.00 95.88 73 GLN A N 1
ATOM 576 C CA . GLN A 1 73 ? 1.715 10.139 -9.433 1.00 95.88 73 GLN A CA 1
ATOM 577 C C . GLN A 1 73 ? 1.464 9.305 -8.167 1.00 95.88 73 GLN A C 1
ATOM 579 O O . GLN A 1 73 ? 0.364 9.363 -7.621 1.00 95.88 73 GLN A O 1
ATOM 584 N N . LYS A 1 74 ? 2.446 8.510 -7.726 1.00 96.69 74 LYS A N 1
ATOM 585 C CA . LYS A 1 74 ? 2.351 7.624 -6.556 1.00 96.69 74 LYS A CA 1
ATOM 586 C C . LYS A 1 74 ? 2.470 8.382 -5.231 1.00 96.69 74 LYS A C 1
ATOM 588 O O . LYS A 1 74 ? 1.734 8.064 -4.305 1.00 96.69 74 LYS A O 1
ATOM 593 N N . GLU A 1 75 ? 3.341 9.385 -5.177 1.00 96.44 75 GLU A N 1
ATOM 594 C CA . GLU A 1 75 ? 3.671 10.191 -3.991 1.00 96.44 75 GLU A CA 1
ATOM 595 C C . GLU A 1 75 ? 2.459 10.600 -3.125 1.00 96.44 75 GLU A C 1
ATOM 597 O O . GLU A 1 75 ? 2.426 10.212 -1.957 1.00 96.44 75 GLU A O 1
ATOM 602 N N . PRO A 1 76 ? 1.395 11.248 -3.649 1.00 96.31 76 PRO A N 1
ATOM 603 C CA . PRO A 1 76 ? 0.266 11.661 -2.810 1.00 96.31 76 PRO A CA 1
ATOM 604 C C . PRO A 1 76 ? -0.486 10.483 -2.173 1.00 96.31 76 PRO A C 1
ATOM 606 O O . PRO A 1 76 ? -1.079 10.622 -1.101 1.00 96.31 76 PRO A O 1
ATOM 609 N N . TYR A 1 77 ? -0.485 9.315 -2.820 1.00 96.81 77 TYR A N 1
ATOM 610 C CA . TYR A 1 77 ? -1.106 8.122 -2.255 1.00 96.81 77 TYR A CA 1
ATOM 611 C C . TYR A 1 77 ? -0.260 7.519 -1.137 1.00 96.81 77 TYR A C 1
ATOM 613 O O . TYR A 1 77 ? -0.836 7.035 -0.169 1.00 96.81 77 TYR A O 1
ATOM 621 N N . ASP A 1 78 ? 1.070 7.559 -1.248 1.00 95.31 78 ASP A N 1
ATOM 622 C CA . ASP A 1 78 ? 1.976 7.089 -0.193 1.00 95.31 78 ASP A CA 1
ATOM 623 C C . ASP A 1 78 ? 1.878 7.974 1.057 1.00 95.31 78 ASP A C 1
ATOM 625 O O . ASP A 1 78 ? 1.816 7.465 2.179 1.00 95.31 78 ASP A O 1
ATOM 629 N N . ASP A 1 79 ? 1.788 9.292 0.865 1.00 96.75 79 ASP A N 1
ATOM 630 C CA . ASP A 1 79 ? 1.590 10.252 1.955 1.00 96.75 79 ASP A CA 1
ATOM 631 C C . ASP A 1 79 ? 0.260 10.006 2.674 1.00 96.75 79 ASP A C 1
ATOM 633 O O . ASP A 1 79 ? 0.207 9.930 3.905 1.00 96.75 79 ASP A O 1
ATOM 637 N N . THR A 1 80 ? -0.815 9.821 1.901 1.00 97.31 80 THR A N 1
ATOM 638 C CA . THR A 1 80 ? -2.145 9.530 2.454 1.00 97.31 80 THR A CA 1
ATOM 639 C C . THR A 1 80 ? -2.161 8.176 3.160 1.00 97.31 80 THR A C 1
ATOM 641 O O . THR A 1 80 ? -2.695 8.066 4.259 1.00 97.31 80 THR A O 1
ATOM 644 N N . LEU A 1 81 ? -1.532 7.151 2.577 1.00 97.38 81 LEU A N 1
ATOM 645 C CA . LEU A 1 81 ? -1.419 5.824 3.180 1.00 97.38 81 LEU A CA 1
ATOM 646 C C . LEU A 1 81 ? -0.710 5.900 4.536 1.00 97.38 81 LEU A C 1
ATOM 648 O O . LEU A 1 81 ? -1.218 5.374 5.520 1.00 97.38 81 LEU A O 1
ATOM 652 N N . THR A 1 82 ? 0.402 6.632 4.604 1.00 97.62 82 THR A N 1
ATOM 653 C CA . THR A 1 82 ? 1.153 6.848 5.848 1.00 97.62 82 THR A CA 1
ATOM 654 C C . THR A 1 82 ? 0.312 7.577 6.901 1.00 97.62 82 THR A C 1
ATOM 656 O O . THR A 1 82 ? 0.412 7.281 8.092 1.00 97.62 82 THR A O 1
ATOM 659 N N . ALA A 1 83 ? -0.507 8.550 6.492 1.00 97.88 83 ALA A N 1
ATOM 660 C CA . ALA A 1 83 ? -1.413 9.247 7.401 1.00 97.88 83 ALA A CA 1
ATOM 661 C C . ALA A 1 83 ? -2.493 8.302 7.953 1.00 97.88 83 ALA A C 1
ATOM 663 O O . ALA A 1 83 ? -2.659 8.213 9.167 1.00 97.88 83 ALA A O 1
ATOM 664 N N . VAL A 1 84 ? -3.155 7.534 7.082 1.00 98.19 84 VAL A N 1
ATOM 665 C CA . VAL A 1 84 ? -4.183 6.557 7.472 1.00 98.19 84 VAL A CA 1
ATOM 666 C C . VAL A 1 84 ? -3.608 5.479 8.394 1.00 98.19 84 VAL A C 1
ATOM 668 O O . VAL A 1 84 ? -4.233 5.124 9.388 1.00 98.19 84 VAL A O 1
ATOM 671 N N . GLU A 1 85 ? -2.395 4.988 8.134 1.00 97.88 85 GLU A N 1
ATOM 672 C CA . GLU A 1 85 ? -1.726 4.013 9.006 1.00 97.88 85 GLU A CA 1
ATOM 673 C C . GLU A 1 85 ? -1.500 4.549 10.426 1.00 97.88 85 GLU A C 1
ATOM 675 O O . GLU A 1 85 ? -1.693 3.816 11.399 1.00 97.88 85 GLU A O 1
ATOM 680 N N . LYS A 1 86 ? -1.159 5.836 10.566 1.00 97.94 86 LYS A N 1
ATOM 681 C CA . LYS A 1 86 ? -1.037 6.485 11.880 1.00 97.94 86 LYS A CA 1
ATOM 682 C C . LYS A 1 86 ? -2.387 6.625 12.580 1.00 97.94 86 LYS A C 1
ATOM 684 O O . LYS A 1 86 ? -2.456 6.406 13.788 1.00 97.94 86 LYS A O 1
ATOM 689 N N . GLU A 1 87 ? -3.449 6.955 11.847 1.00 98.06 87 GLU A N 1
ATOM 690 C CA . GLU A 1 87 ? -4.807 7.028 12.404 1.00 98.06 87 GLU A CA 1
ATOM 691 C C . GLU A 1 87 ? -5.306 5.653 12.868 1.00 98.06 87 GLU A C 1
ATOM 693 O O . GLU A 1 87 ? -5.896 5.533 13.945 1.00 98.06 87 GLU A O 1
ATOM 698 N N . ILE A 1 88 ? -5.008 4.591 12.113 1.00 98.25 88 ILE A N 1
ATOM 699 C CA . ILE A 1 88 ? -5.265 3.199 12.512 1.00 98.25 88 ILE A CA 1
ATOM 700 C C . ILE A 1 88 ? -4.525 2.880 13.811 1.00 98.25 88 ILE A C 1
ATOM 702 O O . ILE A 1 88 ? -5.136 2.398 14.764 1.00 98.25 88 ILE A O 1
ATOM 706 N N . GLU A 1 89 ? -3.224 3.173 13.877 1.00 98.19 89 GLU A N 1
ATOM 707 C CA . GLU A 1 89 ? -2.412 2.913 15.068 1.00 98.19 89 GLU A CA 1
ATOM 708 C C . GLU A 1 89 ? -2.944 3.667 16.296 1.00 98.19 89 GLU A C 1
ATOM 710 O O . GLU A 1 89 ? -3.069 3.094 17.382 1.00 98.19 89 GLU A O 1
ATOM 715 N N . TYR A 1 90 ? -3.290 4.944 16.130 1.00 97.88 90 TYR A N 1
ATOM 716 C CA . TYR A 1 90 ? -3.886 5.752 17.187 1.00 97.88 90 TYR A CA 1
ATOM 717 C C . TYR A 1 90 ? -5.218 5.162 17.667 1.00 97.88 90 TYR A C 1
ATOM 719 O O . TYR A 1 90 ? -5.405 4.957 18.870 1.00 97.88 90 TYR A O 1
ATOM 727 N N . THR A 1 91 ? -6.111 4.836 16.731 1.00 97.69 91 THR A N 1
ATOM 728 C CA . THR A 1 91 ? -7.438 4.283 17.031 1.00 97.69 91 THR A CA 1
ATOM 729 C C . THR A 1 91 ? -7.319 2.943 17.759 1.00 97.69 91 THR A C 1
ATOM 731 O O . THR A 1 91 ? -8.007 2.730 18.753 1.00 97.69 91 THR A O 1
ATOM 734 N N . LEU A 1 92 ? -6.389 2.075 17.346 1.00 98.25 92 LEU A N 1
ATOM 735 C CA . LEU A 1 92 ? -6.105 0.800 18.016 1.00 98.25 92 LEU A CA 1
ATOM 736 C C . LEU A 1 92 ? -5.639 0.990 19.462 1.00 98.25 92 LEU A C 1
ATOM 738 O O . LEU A 1 92 ? -6.113 0.293 20.358 1.00 98.25 92 LEU A O 1
ATOM 742 N N . ARG A 1 93 ? -4.730 1.940 19.719 1.00 98.12 93 ARG A N 1
ATOM 743 C CA . ARG A 1 93 ? -4.265 2.235 21.087 1.00 98.12 93 ARG A CA 1
ATOM 744 C C . ARG A 1 93 ? -5.398 2.755 21.967 1.00 98.12 93 ARG A C 1
ATOM 746 O O . ARG A 1 93 ? -5.485 2.389 23.139 1.00 98.12 93 ARG A O 1
ATOM 753 N N . LEU A 1 94 ? -6.250 3.616 21.415 1.00 97.94 94 LEU A N 1
ATOM 754 C CA . LEU A 1 94 ? -7.402 4.150 22.131 1.00 97.94 94 LEU A CA 1
ATOM 755 C C . LEU A 1 94 ? -8.426 3.050 22.436 1.00 97.94 94 LEU A C 1
ATOM 757 O O . LEU A 1 94 ? -8.879 2.961 23.577 1.00 97.94 94 LEU A O 1
ATOM 761 N N . LEU A 1 95 ? -8.721 2.196 21.454 1.00 98.00 95 LEU A N 1
ATOM 762 C CA . LEU A 1 95 ? -9.600 1.039 21.600 1.00 98.00 95 LEU A CA 1
ATOM 763 C C . LEU A 1 95 ? -9.091 0.107 22.702 1.00 98.00 95 LEU A C 1
ATOM 765 O O . LEU A 1 95 ? -9.833 -0.186 23.630 1.00 98.00 95 LEU A O 1
ATOM 769 N N . GLN A 1 96 ? -7.807 -0.265 22.668 1.00 98.06 96 GLN A N 1
ATOM 770 C CA . GLN A 1 96 ? -7.191 -1.097 23.704 1.00 98.06 96 GLN A CA 1
ATOM 771 C C . GLN A 1 96 ? -7.383 -0.494 25.100 1.00 98.06 96 GLN A C 1
ATOM 773 O O . GLN A 1 96 ? -7.832 -1.178 26.015 1.00 98.06 96 GLN A O 1
ATOM 778 N N . ARG A 1 97 ? -7.099 0.805 25.256 1.00 98.38 97 ARG A N 1
ATOM 779 C CA . ARG A 1 97 ? -7.256 1.504 26.536 1.00 98.38 97 ARG A CA 1
ATOM 780 C C . ARG A 1 97 ? -8.702 1.472 27.041 1.00 98.38 97 ARG A C 1
ATOM 782 O O . ARG A 1 97 ? -8.913 1.262 28.234 1.00 98.38 97 ARG A O 1
ATOM 789 N N . LEU A 1 98 ? -9.683 1.721 26.171 1.00 98.00 98 LEU A N 1
ATOM 790 C CA . LEU A 1 98 ? -11.095 1.702 26.563 1.00 98.00 98 LEU A CA 1
ATOM 791 C C . LEU A 1 98 ? -11.577 0.288 26.883 1.00 98.00 98 LEU A C 1
ATOM 793 O O . LEU A 1 98 ? -12.299 0.114 27.860 1.00 98.00 98 LEU A O 1
ATOM 797 N N . THR A 1 99 ? -11.132 -0.714 26.129 1.00 97.94 99 THR A N 1
ATOM 798 C CA . THR A 1 99 ? -11.418 -2.124 26.407 1.00 97.94 99 THR A CA 1
ATOM 799 C C . THR A 1 99 ? -10.843 -2.548 27.756 1.00 97.94 99 THR A C 1
ATOM 801 O O . THR A 1 99 ? -11.554 -3.146 28.560 1.00 97.94 99 THR A O 1
ATOM 804 N N . ASP A 1 100 ? -9.600 -2.171 28.066 1.00 98.25 100 ASP A N 1
ATOM 805 C CA . ASP A 1 100 ? -8.993 -2.440 29.374 1.00 98.25 100 ASP A CA 1
ATOM 806 C C . ASP A 1 100 ? -9.781 -1.761 30.506 1.00 98.25 100 ASP A C 1
ATOM 808 O O . ASP A 1 100 ? -10.038 -2.366 31.549 1.00 98.25 100 ASP A O 1
ATOM 812 N N . GLN A 1 101 ? -10.218 -0.515 30.292 1.00 98.00 101 GLN A N 1
ATOM 813 C CA . GLN A 1 101 ? -11.054 0.217 31.243 1.00 98.00 101 GLN A CA 1
ATOM 814 C C . GLN A 1 101 ? -12.431 -0.437 31.432 1.00 98.00 101 GLN A C 1
ATOM 816 O O . GLN A 1 101 ? -12.915 -0.507 32.564 1.00 98.00 101 GLN A O 1
ATOM 821 N N . TYR A 1 102 ? -13.059 -0.909 30.353 1.00 98.25 102 TYR A N 1
ATOM 822 C CA . TYR A 1 102 ? -14.324 -1.638 30.398 1.00 98.25 102 TYR A CA 1
ATOM 823 C C . TYR A 1 102 ? -14.164 -2.919 31.217 1.00 98.25 102 TYR A C 1
ATOM 825 O O . TYR A 1 102 ? -14.877 -3.095 32.198 1.00 98.25 102 TYR A O 1
ATOM 833 N N . ILE A 1 103 ? -13.153 -3.742 30.913 1.00 98.19 103 ILE A N 1
ATOM 834 C CA . ILE A 1 103 ? -12.857 -4.985 31.644 1.00 98.19 103 ILE A CA 1
ATOM 835 C C . ILE A 1 103 ? -12.668 -4.710 33.139 1.00 98.19 103 ILE A C 1
ATOM 837 O O . ILE A 1 103 ? -13.299 -5.363 33.969 1.00 98.19 103 ILE A O 1
ATOM 841 N N . GLN A 1 104 ? -11.837 -3.725 33.498 1.00 97.81 104 GLN A N 1
ATOM 842 C CA . GLN A 1 104 ? -11.600 -3.367 34.901 1.00 97.81 104 GLN A CA 1
ATOM 843 C C . GLN A 1 104 ? -12.891 -2.949 35.610 1.00 97.81 104 GLN A C 1
ATOM 845 O O . GLN A 1 104 ? -13.147 -3.372 36.736 1.00 97.81 104 GLN A O 1
ATOM 850 N N . LYS A 1 105 ? -13.723 -2.132 34.960 1.00 97.31 105 LYS A N 1
ATOM 851 C CA . LYS A 1 105 ? -14.994 -1.688 35.537 1.00 97.31 105 LYS A CA 1
ATOM 852 C C . LYS A 1 105 ? -16.004 -2.820 35.653 1.00 97.31 105 LYS A C 1
ATOM 854 O O . LYS A 1 105 ? -16.712 -2.856 36.651 1.00 97.31 105 LYS A O 1
ATOM 859 N N . THR A 1 106 ? -16.047 -3.745 34.701 1.00 97.88 106 THR A N 1
ATOM 860 C CA . THR A 1 106 ? -16.905 -4.933 34.768 1.00 97.88 106 THR A CA 1
ATOM 861 C C . THR A 1 106 ? -16.540 -5.806 35.963 1.00 97.88 106 THR A C 1
ATOM 863 O O . THR A 1 106 ? -17.434 -6.242 36.683 1.00 97.88 106 THR A O 1
ATOM 866 N N . VAL A 1 107 ? -15.243 -5.998 36.232 1.00 97.19 107 VAL A N 1
ATOM 867 C CA . VAL A 1 107 ? -14.780 -6.713 37.434 1.00 97.19 107 VAL A CA 1
ATOM 868 C C . VAL A 1 107 ? -15.258 -6.005 38.702 1.00 97.19 107 VAL A C 1
ATOM 870 O O . VAL A 1 107 ? -15.895 -6.635 39.539 1.00 97.19 107 VAL A O 1
ATOM 873 N N . VAL A 1 108 ? -15.046 -4.689 38.807 1.00 95.50 108 VAL A N 1
ATOM 874 C CA . VAL A 1 108 ? -15.487 -3.904 39.975 1.00 95.50 108 VAL A CA 1
ATOM 875 C C . VAL A 1 108 ? -17.007 -3.957 40.158 1.00 95.50 108 VAL A C 1
ATOM 877 O O . VAL A 1 108 ? -17.485 -4.034 41.285 1.00 95.50 108 VAL A O 1
ATOM 880 N N . VAL A 1 109 ? -17.787 -3.909 39.074 1.00 95.56 109 VAL A N 1
ATOM 881 C CA . VAL A 1 109 ? -19.248 -4.049 39.151 1.00 95.56 109 VAL A CA 1
ATOM 882 C C . VAL A 1 109 ? -19.630 -5.423 39.680 1.00 95.56 109 VAL A C 1
ATOM 884 O O . VAL A 1 109 ? -20.412 -5.481 40.621 1.00 95.56 109 VAL A O 1
ATOM 887 N N . SER A 1 110 ? -19.035 -6.496 39.158 1.00 94.00 110 SER A N 1
ATOM 888 C CA . SER A 1 110 ? -19.295 -7.859 39.633 1.00 94.00 110 SER A CA 1
ATOM 889 C C . SER A 1 110 ? -18.959 -8.031 41.119 1.00 94.00 110 SER A C 1
ATOM 891 O O . SER A 1 110 ? -19.730 -8.642 41.854 1.00 94.00 110 SER A O 1
ATOM 893 N N . GLU A 1 111 ? -17.835 -7.477 41.581 1.00 92.38 111 GLU A N 1
ATOM 894 C CA . GLU A 1 111 ? -17.447 -7.507 42.998 1.00 92.38 111 GLU A CA 1
ATOM 895 C C . GLU A 1 111 ? -18.461 -6.750 43.870 1.00 92.38 111 GLU A C 1
ATOM 897 O O . GLU A 1 111 ? -18.895 -7.255 44.906 1.00 92.38 111 GLU A O 1
ATOM 902 N N . LEU A 1 112 ? -18.905 -5.570 43.421 1.00 90.06 112 LEU A N 1
ATOM 903 C CA . LEU A 1 112 ? -19.941 -4.797 44.107 1.00 90.06 112 LEU A CA 1
ATOM 904 C C . LEU A 1 112 ? -21.278 -5.549 44.156 1.00 90.06 112 LEU A C 1
ATOM 906 O O . LEU A 1 112 ? -21.948 -5.524 45.185 1.00 90.06 112 LEU A O 1
ATOM 910 N N . GLU A 1 113 ? -21.685 -6.225 43.082 1.00 90.81 113 GLU A N 1
ATOM 911 C CA . GLU A 1 113 ? -22.901 -7.048 43.077 1.00 90.81 113 GLU A CA 1
ATOM 912 C C . GLU A 1 113 ? -22.850 -8.150 44.140 1.00 90.81 113 GLU A C 1
ATOM 914 O O . GLU A 1 113 ? -23.809 -8.324 44.903 1.00 90.81 113 GLU A O 1
ATOM 919 N N . ASP A 1 114 ? -21.724 -8.861 44.220 1.00 90.06 114 ASP A N 1
ATOM 920 C CA . ASP A 1 114 ? -21.510 -9.933 45.189 1.00 90.06 114 ASP A CA 1
ATOM 921 C C . ASP A 1 114 ? -21.520 -9.404 46.632 1.00 90.06 114 ASP A C 1
ATOM 923 O O . ASP A 1 114 ? -22.174 -9.980 47.509 1.00 90.06 114 ASP A O 1
ATOM 927 N N . GLU A 1 115 ? -20.853 -8.279 46.895 1.00 87.25 115 GLU A N 1
ATOM 928 C CA . GLU A 1 115 ? -20.857 -7.628 48.210 1.00 87.25 115 GLU A CA 1
ATOM 929 C C . GLU A 1 115 ? -22.265 -7.201 48.638 1.00 87.25 115 GLU A C 1
ATOM 931 O O . GLU A 1 115 ? -22.690 -7.460 49.769 1.00 87.25 115 GLU A O 1
ATOM 936 N N . LEU A 1 116 ? -23.028 -6.588 47.732 1.00 86.94 116 LEU A N 1
ATOM 937 C CA . LEU A 1 116 ? -24.377 -6.104 48.020 1.00 86.94 116 LEU A CA 1
ATOM 938 C C . LEU A 1 116 ? -25.369 -7.241 48.262 1.00 86.94 116 LEU A C 1
ATOM 940 O O . LEU A 1 116 ? -26.238 -7.130 49.131 1.00 86.94 116 LEU A O 1
ATOM 944 N N . LYS A 1 117 ? -25.209 -8.360 47.553 1.00 86.00 117 LYS A N 1
ATOM 945 C CA . LYS A 1 117 ? -25.979 -9.582 47.800 1.00 86.00 117 LYS A CA 1
ATOM 946 C C . LYS A 1 117 ? -25.728 -10.146 49.203 1.00 86.00 117 LYS A C 1
ATOM 948 O O . LYS A 1 117 ? -26.651 -10.685 49.814 1.00 86.00 117 LYS A O 1
ATOM 953 N N . ASN A 1 118 ? -24.509 -9.995 49.725 1.00 82.81 118 ASN A N 1
ATOM 954 C CA . ASN A 1 118 ? -24.117 -10.481 51.051 1.00 82.81 118 ASN A CA 1
ATOM 955 C C . ASN A 1 118 ? -24.522 -9.536 52.200 1.00 82.81 118 ASN A C 1
ATOM 957 O O . ASN A 1 118 ? -24.790 -10.006 53.305 1.00 82.81 118 ASN A O 1
ATOM 961 N N . LEU A 1 119 ? -24.569 -8.221 51.959 1.00 79.94 119 LEU A N 1
ATOM 962 C CA . LEU A 1 119 ? -24.841 -7.196 52.982 1.00 79.94 119 LEU A CA 1
ATOM 963 C C . LEU A 1 119 ? -26.322 -6.779 53.081 1.00 79.94 119 LEU A C 1
ATOM 965 O O . LEU A 1 119 ? -26.707 -6.120 54.049 1.00 79.94 119 LEU A O 1
ATOM 969 N N . GLY A 1 120 ? -27.154 -7.196 52.123 1.00 69.69 120 GLY A N 1
ATOM 970 C CA . GLY A 1 120 ? -28.563 -6.817 52.023 1.00 69.69 120 GLY A CA 1
ATOM 971 C C . GLY A 1 120 ? -28.748 -5.511 51.243 1.00 69.69 120 GLY A C 1
ATOM 972 O O . GLY A 1 120 ? -28.078 -4.511 51.496 1.00 69.69 120 GLY A O 1
ATOM 973 N N . HIS A 1 121 ? -29.668 -5.518 50.275 1.00 71.44 121 HIS A N 1
ATOM 974 C CA . HIS A 1 121 ? -29.874 -4.400 49.352 1.00 71.44 121 HIS A CA 1
ATOM 975 C C . HIS A 1 121 ? -30.421 -3.154 50.067 1.00 71.44 121 HIS A C 1
ATOM 977 O O . HIS A 1 121 ? -31.514 -3.172 50.638 1.00 71.44 121 HIS A O 1
ATOM 983 N N . SER A 1 122 ? -29.674 -2.050 50.002 1.00 79.62 122 SER A N 1
ATOM 984 C CA . SER A 1 122 ? -30.182 -0.713 50.320 1.00 79.62 122 SER A CA 1
ATOM 985 C C . SER A 1 122 ? -30.489 0.036 49.018 1.00 79.62 122 SER A C 1
ATOM 987 O O . SER A 1 122 ? -29.822 -0.167 48.004 1.00 79.62 122 SER A O 1
ATOM 989 N N . LYS A 1 123 ? -31.471 0.948 49.028 1.00 82.69 123 LYS A N 1
ATOM 990 C CA . LYS A 1 123 ? -31.808 1.766 47.842 1.00 82.69 123 LYS A CA 1
ATOM 991 C C . LYS A 1 123 ? -30.619 2.565 47.295 1.00 82.69 123 LYS A C 1
ATOM 993 O O . LYS A 1 123 ? -30.536 2.821 46.098 1.00 82.69 123 LYS A O 1
ATOM 998 N N . GLU A 1 124 ? -29.719 2.996 48.173 1.00 82.06 124 GLU A N 1
ATOM 999 C CA . GLU A 1 124 ? -28.512 3.740 47.796 1.00 82.06 124 GLU A CA 1
ATOM 1000 C C . GLU A 1 124 ? -27.513 2.840 47.059 1.00 82.06 124 GLU A C 1
ATOM 1002 O O . GLU A 1 124 ? -26.898 3.263 46.082 1.00 82.06 124 GLU A O 1
ATOM 1007 N N . SER A 1 125 ? -27.414 1.581 47.484 1.00 83.00 125 SER A N 1
ATOM 1008 C CA . SER A 1 125 ? -26.591 0.547 46.860 1.00 83.00 125 SER A CA 1
ATOM 1009 C C . SER A 1 125 ? -27.102 0.164 45.464 1.00 83.00 125 SER A C 1
ATOM 1011 O O . SER A 1 125 ? -26.309 0.102 44.525 1.00 83.00 125 SER A O 1
ATOM 1013 N N . GLU A 1 126 ? -28.416 -0.007 45.292 1.00 84.56 126 GLU A N 1
ATOM 1014 C CA . GLU A 1 126 ? -29.026 -0.277 43.980 1.00 84.56 126 GLU A CA 1
ATOM 1015 C C . GLU A 1 126 ? -28.802 0.887 43.001 1.00 84.56 126 GLU A C 1
ATOM 1017 O O . GLU A 1 126 ? -28.452 0.679 41.839 1.00 84.56 126 GLU A O 1
ATOM 1022 N N . SER A 1 127 ? -28.937 2.129 43.479 1.00 88.44 127 SER A N 1
ATOM 1023 C CA . SER A 1 127 ? -28.658 3.333 42.685 1.00 88.44 127 SER A CA 1
ATOM 1024 C C . SER A 1 127 ? -27.191 3.414 42.247 1.00 88.44 127 SER A C 1
ATOM 1026 O O . SER A 1 127 ? -26.896 3.735 41.093 1.00 88.44 127 SER A O 1
ATOM 1028 N N . LEU A 1 128 ? -26.251 3.085 43.142 1.00 89.81 128 LEU A N 1
ATOM 1029 C CA . LEU A 1 128 ? -24.826 3.030 42.813 1.00 89.81 128 LEU A CA 1
ATOM 1030 C C . LEU A 1 128 ? -24.542 1.993 41.718 1.00 89.81 128 LEU A C 1
ATOM 1032 O O . LEU A 1 128 ? -23.823 2.305 40.768 1.00 89.81 128 LEU A O 1
ATOM 1036 N N . LEU A 1 129 ? -25.126 0.798 41.830 1.00 91.25 129 LEU A N 1
ATOM 1037 C CA . LEU A 1 129 ? -24.980 -0.271 40.844 1.00 91.25 129 LEU A CA 1
ATOM 1038 C C . LEU A 1 129 ? -25.502 0.165 39.467 1.00 91.25 129 LEU A C 1
ATOM 1040 O O . LEU A 1 129 ? -24.798 0.059 38.464 1.00 91.25 129 LEU A O 1
ATOM 1044 N N . GLN A 1 130 ? -26.695 0.763 39.432 1.00 92.88 130 GLN A N 1
ATOM 1045 C CA . GLN A 1 130 ? -27.29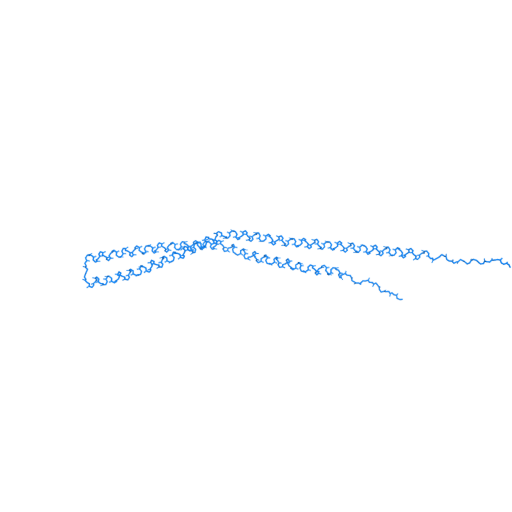9 1.270 38.201 1.00 92.88 130 GLN A CA 1
ATOM 1046 C C . GLN A 1 130 ? -26.433 2.344 37.525 1.00 92.88 130 GLN A C 1
ATOM 1048 O O . GLN A 1 130 ? -26.285 2.359 36.298 1.00 92.88 130 GLN A O 1
ATOM 1053 N N . ASN A 1 131 ? -25.822 3.233 38.314 1.00 94.25 131 ASN A N 1
ATOM 1054 C CA . ASN A 1 131 ? -24.895 4.237 37.793 1.00 94.25 131 ASN A CA 1
ATOM 1055 C C . ASN A 1 131 ? -23.654 3.594 37.158 1.00 94.25 131 ASN A C 1
ATOM 1057 O O . ASN A 1 131 ? -23.171 4.089 36.140 1.00 94.25 131 ASN A O 1
ATOM 1061 N N . ARG A 1 132 ? -23.145 2.494 37.727 1.00 94.56 132 ARG A N 1
ATOM 1062 C CA . ARG A 1 132 ? -21.999 1.767 37.167 1.00 94.56 132 ARG A CA 1
ATOM 1063 C C . ARG A 1 132 ? -22.341 1.025 35.882 1.00 94.56 132 ARG A C 1
ATOM 1065 O O . ARG A 1 132 ? -21.552 1.102 34.946 1.00 94.56 132 ARG A O 1
ATOM 1072 N N . TYR A 1 133 ? -23.515 0.407 35.787 1.00 96.56 133 TYR A N 1
ATOM 1073 C CA . TYR A 1 133 ? -23.978 -0.160 34.516 1.00 96.56 133 TYR A CA 1
ATOM 1074 C C . TYR A 1 133 ? -24.127 0.901 33.436 1.00 96.56 133 TYR A C 1
ATOM 1076 O O . TYR A 1 133 ? -23.626 0.727 32.336 1.00 96.56 133 TYR A O 1
ATOM 1084 N N . THR A 1 134 ? -24.693 2.058 33.780 1.00 96.75 134 THR A N 1
ATOM 1085 C CA . THR A 1 134 ? -24.797 3.177 32.832 1.00 96.75 134 THR A CA 1
ATOM 1086 C C . THR A 1 134 ? -23.415 3.651 32.355 1.00 96.75 134 THR A C 1
ATOM 1088 O O . THR A 1 134 ? -23.261 4.105 31.223 1.00 96.75 134 THR A O 1
ATOM 1091 N N . GLU A 1 135 ? -22.392 3.584 33.213 1.00 96.19 135 GLU A N 1
ATOM 1092 C CA . GLU A 1 135 ? -21.006 3.881 32.836 1.00 96.19 135 GLU A CA 1
ATOM 1093 C C . GLU A 1 135 ? -20.422 2.813 31.895 1.00 96.19 135 GLU A C 1
ATOM 1095 O O . GLU A 1 135 ? -19.751 3.174 30.928 1.00 96.19 135 GLU A O 1
ATOM 1100 N N . LEU A 1 136 ? -20.704 1.528 32.138 1.00 97.81 136 LEU A N 1
ATOM 1101 C CA . LEU A 1 136 ? -20.314 0.425 31.253 1.00 97.81 136 LEU A CA 1
ATOM 1102 C C . LEU A 1 136 ? -20.993 0.522 29.882 1.00 97.81 136 LEU A C 1
ATOM 1104 O O . LEU A 1 136 ? -20.292 0.456 28.878 1.00 97.81 136 LEU A O 1
ATOM 1108 N N . ASP A 1 137 ? -22.300 0.788 29.829 1.00 98.06 137 ASP A N 1
ATOM 1109 C CA . ASP A 1 137 ? -23.052 0.955 28.576 1.00 98.06 137 ASP A CA 1
ATOM 1110 C C . ASP A 1 137 ? -22.471 2.089 27.717 1.00 98.06 137 ASP A C 1
ATOM 1112 O O . ASP A 1 137 ? -22.377 1.995 26.492 1.00 98.06 137 ASP A O 1
ATOM 1116 N N . ARG A 1 138 ? -22.045 3.187 28.359 1.00 97.56 138 ARG A N 1
ATOM 1117 C CA . ARG A 1 138 ? -21.385 4.306 27.668 1.00 97.56 138 ARG A CA 1
ATOM 1118 C C . ARG A 1 138 ? -20.033 3.904 27.095 1.00 97.56 138 ARG A C 1
ATOM 1120 O O . ARG A 1 138 ? -19.733 4.290 25.969 1.00 97.56 138 ARG A O 1
ATOM 1127 N N . LEU A 1 139 ? -19.233 3.158 27.856 1.00 97.50 139 LEU A N 1
ATOM 1128 C CA . LEU A 1 139 ? -17.941 2.660 27.386 1.00 97.50 139 LEU A CA 1
ATOM 1129 C C . LEU A 1 139 ? -18.109 1.667 26.239 1.00 97.50 139 LEU A C 1
ATOM 1131 O O . LEU A 1 139 ? -17.378 1.759 25.262 1.00 97.50 139 LEU A O 1
ATOM 1135 N N . GLU A 1 140 ? -19.088 0.769 26.318 1.00 98.19 140 GLU A N 1
ATOM 1136 C CA . GLU A 1 140 ? -19.400 -0.180 25.247 1.00 98.19 140 GLU A CA 1
ATOM 1137 C C . GLU A 1 140 ? -19.804 0.541 23.956 1.00 98.19 140 GLU A C 1
ATOM 1139 O O . GLU A 1 140 ? -19.294 0.232 22.879 1.00 98.19 140 GLU A O 1
ATOM 1144 N N . ALA A 1 141 ? -20.643 1.576 24.060 1.00 98.06 141 ALA A N 1
ATOM 1145 C CA . ALA A 1 141 ? -20.995 2.409 22.916 1.00 98.06 141 ALA A CA 1
ATOM 1146 C C . ALA A 1 141 ? -19.783 3.168 22.339 1.00 98.06 141 ALA A C 1
ATOM 1148 O O . ALA A 1 141 ? -19.650 3.287 21.120 1.00 98.06 141 ALA A O 1
ATOM 1149 N N . GLU A 1 142 ? -18.891 3.692 23.187 1.00 98.00 142 GLU A N 1
ATOM 1150 C CA . GLU A 1 142 ? -17.662 4.368 22.749 1.00 98.00 142 GLU A CA 1
ATOM 1151 C C . GLU A 1 142 ? -16.704 3.400 22.036 1.00 98.00 142 GLU A C 1
ATOM 1153 O O . GLU A 1 142 ? -16.197 3.725 20.961 1.00 98.00 142 GLU A O 1
ATOM 1158 N N . ILE A 1 143 ? -16.527 2.192 22.582 1.00 98.31 143 ILE A N 1
ATOM 1159 C CA . ILE A 1 143 ? -15.767 1.093 21.970 1.00 98.31 143 ILE A CA 1
ATOM 1160 C C . ILE A 1 143 ? -16.342 0.765 20.589 1.00 98.31 143 ILE A C 1
ATOM 1162 O O . ILE A 1 143 ? -15.607 0.822 19.605 1.00 98.31 143 ILE A O 1
ATOM 1166 N N . GLY A 1 144 ? -17.653 0.530 20.481 1.00 98.12 144 GLY A N 1
ATOM 1167 C CA . GLY A 1 144 ? -18.293 0.213 19.199 1.00 98.12 144 GLY A CA 1
ATOM 1168 C C . GLY A 1 144 ? -18.139 1.325 18.151 1.00 98.12 144 GLY A C 1
ATOM 1169 O O . GLY A 1 144 ? -17.895 1.057 16.973 1.00 98.12 144 GLY A O 1
ATOM 1170 N N . ASN A 1 145 ? -18.204 2.596 18.563 1.00 97.88 145 ASN A N 1
ATOM 1171 C CA . ASN A 1 145 ? -17.950 3.726 17.663 1.00 97.88 145 ASN A CA 1
ATOM 1172 C C . ASN A 1 145 ? -16.493 3.767 17.166 1.00 97.88 145 ASN A C 1
ATOM 1174 O O . ASN A 1 145 ? -16.242 4.092 15.999 1.00 97.88 145 ASN A O 1
ATOM 1178 N N . LEU A 1 146 ? -15.525 3.430 18.023 1.00 97.69 146 LEU A N 1
ATOM 1179 C CA . LEU A 1 146 ? -14.119 3.338 17.624 1.00 97.69 146 LEU A CA 1
ATOM 1180 C C . LEU A 1 146 ? -13.850 2.146 16.711 1.00 97.69 146 LEU A C 1
ATOM 1182 O O . LEU A 1 146 ? -13.084 2.292 15.764 1.00 97.69 146 LEU A O 1
ATOM 1186 N N . GLU A 1 147 ? -14.490 1.001 16.936 1.00 98.12 147 GLU A N 1
ATOM 1187 C CA . GLU A 1 147 ? -14.385 -0.162 16.048 1.00 98.12 147 GLU A CA 1
ATOM 1188 C C . GLU A 1 147 ? -14.887 0.165 14.636 1.00 98.12 147 GLU A C 1
ATOM 1190 O O . GLU A 1 147 ? -14.224 -0.155 13.647 1.00 98.12 147 GLU A O 1
ATOM 1195 N N . LEU A 1 148 ? -16.011 0.882 14.525 1.00 98.12 148 LEU A N 1
ATOM 1196 C CA . LEU A 1 148 ? -16.509 1.380 13.239 1.00 98.12 148 LEU A CA 1
ATOM 1197 C C . LEU A 1 148 ? -15.538 2.371 12.588 1.00 98.12 148 LEU A C 1
ATOM 1199 O O . LEU A 1 148 ? -15.306 2.317 11.380 1.00 98.12 148 LEU A O 1
ATOM 1203 N N . THR A 1 149 ? -14.951 3.268 13.380 1.00 97.56 149 THR A N 1
ATOM 1204 C CA . THR A 1 149 ? -13.946 4.228 12.898 1.00 97.56 149 THR A CA 1
ATOM 1205 C C . THR A 1 149 ? -12.703 3.507 12.372 1.00 97.56 149 THR A C 1
ATOM 1207 O O . THR A 1 149 ? -12.233 3.799 11.273 1.00 97.56 149 THR A O 1
ATOM 1210 N N . LEU A 1 150 ? -12.216 2.506 13.106 1.00 97.94 150 LEU A N 1
ATOM 1211 C CA . LEU A 1 150 ? -11.092 1.664 12.710 1.00 97.94 150 LEU A CA 1
ATOM 1212 C C . LEU A 1 150 ? -11.380 0.913 11.404 1.00 97.94 150 LEU A C 1
ATOM 1214 O O . LEU A 1 150 ? -10.529 0.878 10.515 1.00 97.94 150 LEU A O 1
ATOM 1218 N N . LEU A 1 151 ? -12.585 0.354 11.266 1.00 98.12 151 LEU A N 1
ATOM 1219 C CA . LEU A 1 151 ? -13.008 -0.333 10.048 1.00 98.12 151 LEU A CA 1
ATOM 1220 C C . LEU A 1 151 ? -13.010 0.610 8.835 1.00 98.12 151 LEU A C 1
ATOM 1222 O O . LEU A 1 151 ? -12.572 0.217 7.754 1.00 98.12 151 LEU A O 1
ATOM 1226 N N . ASN A 1 152 ? -13.456 1.857 9.013 1.00 97.94 152 ASN A N 1
ATOM 1227 C CA . ASN A 1 152 ? -13.422 2.866 7.954 1.00 97.94 152 ASN A CA 1
ATOM 1228 C C . ASN A 1 152 ? -11.986 3.210 7.536 1.00 97.94 152 ASN A C 1
ATOM 1230 O O . ASN A 1 152 ? -11.708 3.263 6.337 1.00 97.94 152 ASN A O 1
ATOM 1234 N N . HIS A 1 153 ? -11.067 3.386 8.491 1.00 98.00 153 HIS A N 1
ATOM 1235 C CA . HIS A 1 153 ? -9.661 3.642 8.175 1.00 98.00 153 HIS A CA 1
ATOM 1236 C C . HIS A 1 153 ? -8.999 2.454 7.455 1.00 98.00 153 HIS A C 1
ATOM 1238 O O . HIS A 1 153 ? -8.280 2.650 6.475 1.00 98.00 153 HIS A O 1
ATOM 1244 N N . GLU A 1 154 ? -9.264 1.211 7.873 1.00 97.88 154 GLU A N 1
ATOM 1245 C CA . GLU A 1 154 ? -8.724 0.035 7.175 1.00 97.88 154 GLU A CA 1
ATOM 1246 C C . GLU A 1 154 ? -9.315 -0.094 5.760 1.00 97.88 154 GLU A C 1
ATOM 1248 O O . GLU A 1 154 ? -8.592 -0.408 4.815 1.00 97.88 154 GLU A O 1
ATOM 1253 N N . LEU A 1 155 ? -10.599 0.228 5.564 1.00 98.00 155 LEU A N 1
ATOM 1254 C CA . LEU A 1 155 ? -11.199 0.281 4.229 1.00 98.00 155 LEU A CA 1
ATOM 1255 C C . LEU A 1 155 ? -10.533 1.347 3.345 1.00 98.00 155 LEU A C 1
ATOM 1257 O O . LEU A 1 155 ? -10.250 1.093 2.171 1.00 98.00 155 LEU A O 1
ATOM 1261 N N . GLU A 1 156 ? -10.268 2.535 3.886 1.00 97.75 156 GLU A N 1
ATOM 1262 C CA . GLU A 1 156 ? -9.554 3.598 3.177 1.00 97.75 156 GLU A CA 1
ATOM 1263 C C . GLU A 1 156 ? -8.148 3.151 2.761 1.00 97.75 156 GLU A C 1
ATOM 1265 O O . GLU A 1 156 ? -7.775 3.287 1.591 1.00 97.75 156 GLU A O 1
ATOM 1270 N N . LYS A 1 157 ? -7.408 2.519 3.674 1.00 98.06 157 LYS A N 1
ATOM 1271 C CA . LYS A 1 157 ? -6.100 1.920 3.398 1.00 98.06 157 LYS A CA 1
ATOM 1272 C C . LYS A 1 157 ? -6.163 0.904 2.256 1.00 98.06 157 LYS A C 1
ATOM 1274 O O . LYS A 1 157 ? -5.374 0.998 1.316 1.00 98.06 157 LYS A O 1
ATOM 1279 N N . GLN A 1 158 ? -7.115 -0.031 2.281 1.00 98.00 158 GLN A N 1
ATOM 1280 C CA . GLN A 1 158 ? -7.285 -1.013 1.199 1.00 98.00 158 GLN A CA 1
ATOM 1281 C C . GLN A 1 158 ? -7.587 -0.332 -0.145 1.00 98.00 158 GLN A C 1
ATOM 1283 O O . GLN A 1 158 ? -7.004 -0.683 -1.172 1.00 98.00 158 GLN A O 1
ATOM 1288 N N . ASN A 1 159 ? -8.436 0.698 -0.148 1.00 97.38 159 ASN A N 1
ATOM 1289 C CA . ASN A 1 159 ? -8.738 1.472 -1.353 1.00 97.38 159 ASN A CA 1
ATOM 1290 C C . ASN A 1 159 ? -7.511 2.207 -1.913 1.00 97.38 159 ASN A C 1
ATOM 1292 O O . ASN A 1 159 ? -7.361 2.307 -3.134 1.00 97.38 159 ASN A O 1
ATOM 1296 N N . LEU A 1 160 ? -6.633 2.724 -1.050 1.00 97.62 160 LEU A N 1
ATOM 1297 C CA . LEU A 1 160 ? -5.369 3.340 -1.461 1.00 97.62 160 LEU A CA 1
ATOM 1298 C C . LEU A 1 160 ? -4.419 2.300 -2.060 1.00 97.62 160 LEU A C 1
ATOM 1300 O O . LEU A 1 160 ? -3.882 2.529 -3.144 1.00 97.62 160 LEU A O 1
ATOM 1304 N N . LEU A 1 161 ? -4.276 1.135 -1.422 1.00 96.81 161 LEU A N 1
ATOM 1305 C CA . LEU A 1 161 ? -3.442 0.038 -1.922 1.00 96.81 161 LEU A CA 1
ATOM 1306 C C . LEU A 1 161 ? -3.890 -0.444 -3.308 1.00 96.81 161 LEU A C 1
ATOM 1308 O O . LEU A 1 161 ? -3.058 -0.618 -4.198 1.00 96.81 161 LEU A O 1
ATOM 1312 N N . LEU A 1 162 ? -5.200 -0.563 -3.541 1.00 96.25 162 LEU A N 1
ATOM 1313 C CA . LEU A 1 162 ? -5.749 -0.918 -4.856 1.00 96.25 162 LEU A CA 1
ATOM 1314 C C . LEU A 1 162 ? -5.389 0.097 -5.954 1.00 96.25 162 LEU A C 1
ATOM 1316 O O . LEU A 1 162 ? -5.255 -0.275 -7.122 1.00 96.25 162 LEU A O 1
ATOM 1320 N N . LYS A 1 163 ? -5.217 1.377 -5.603 1.00 95.31 163 LYS A N 1
ATOM 1321 C CA . LYS A 1 163 ? -4.790 2.426 -6.543 1.00 95.31 163 LYS A CA 1
ATOM 1322 C C . LYS A 1 163 ? -3.277 2.422 -6.766 1.00 95.31 163 LYS A C 1
ATOM 1324 O O . LYS A 1 163 ? -2.837 2.642 -7.895 1.00 95.31 163 LYS A O 1
ATOM 1329 N N . THR A 1 164 ? -2.480 2.179 -5.725 1.00 96.31 164 THR A N 1
ATOM 1330 C CA . THR A 1 164 ? -1.012 2.253 -5.802 1.00 96.31 164 THR A CA 1
ATOM 1331 C C . THR A 1 164 ? -0.374 0.995 -6.371 1.00 96.31 164 THR A C 1
ATOM 1333 O O . THR A 1 164 ? 0.625 1.095 -7.081 1.00 96.31 164 THR A O 1
ATOM 1336 N N . GLU A 1 165 ? -0.949 -0.184 -6.142 1.00 96.06 165 GLU A N 1
ATOM 1337 C CA . GLU A 1 165 ? -0.415 -1.456 -6.628 1.00 96.06 165 GLU A CA 1
ATOM 1338 C C . GLU A 1 165 ? -0.138 -1.487 -8.149 1.00 96.06 165 GLU A C 1
ATOM 1340 O O . GLU A 1 165 ? 0.981 -1.846 -8.541 1.00 96.06 165 GLU A O 1
ATOM 1345 N N . PRO A 1 166 ? -1.063 -1.078 -9.045 1.00 97.12 166 PRO A N 1
ATOM 1346 C CA . PRO A 1 166 ? -0.771 -1.050 -10.477 1.00 97.12 166 PRO A CA 1
ATOM 1347 C C . PRO A 1 166 ? 0.340 -0.055 -10.841 1.00 97.12 166 PRO A C 1
ATOM 1349 O O . PRO A 1 166 ? 1.090 -0.308 -11.785 1.00 97.12 166 PRO A O 1
ATOM 1352 N N . ILE A 1 167 ? 0.472 1.053 -10.105 1.00 97.38 167 ILE A N 1
ATOM 1353 C CA . ILE A 1 167 ? 1.540 2.041 -10.316 1.00 97.38 167 ILE A CA 1
ATOM 1354 C C . ILE A 1 167 ? 2.887 1.432 -9.914 1.00 97.38 167 ILE A C 1
ATOM 1356 O O . ILE A 1 167 ? 3.827 1.463 -10.705 1.00 97.38 167 ILE A O 1
ATOM 1360 N N . THR A 1 168 ? 2.958 0.781 -8.752 1.00 97.25 168 THR A N 1
ATOM 1361 C CA . THR A 1 168 ? 4.152 0.067 -8.273 1.00 97.25 168 THR A CA 1
ATOM 1362 C C . THR A 1 168 ? 4.613 -0.993 -9.273 1.00 97.25 168 THR A C 1
ATOM 1364 O O . THR A 1 168 ? 5.790 -1.043 -9.622 1.00 97.25 168 THR A O 1
ATOM 1367 N N . ARG A 1 169 ? 3.687 -1.793 -9.822 1.00 97.50 169 ARG A N 1
ATOM 1368 C CA . ARG A 1 169 ? 4.017 -2.792 -10.854 1.00 97.50 169 ARG A CA 1
ATOM 1369 C C . ARG A 1 169 ? 4.598 -2.150 -12.120 1.00 97.50 169 ARG A C 1
ATOM 1371 O O . ARG A 1 169 ? 5.563 -2.671 -12.681 1.00 97.50 169 ARG A O 1
ATOM 1378 N N . LYS A 1 170 ? 4.039 -1.019 -12.572 1.00 97.75 170 LYS A N 1
ATOM 1379 C CA . LYS A 1 170 ? 4.558 -0.273 -13.733 1.00 97.75 170 LYS A CA 1
ATOM 1380 C C . LYS A 1 170 ? 5.949 0.300 -13.471 1.00 97.75 170 LYS A C 1
ATOM 1382 O O . LYS A 1 170 ? 6.810 0.162 -14.335 1.00 97.75 170 LYS A O 1
ATOM 1387 N N . ILE A 1 171 ? 6.176 0.875 -12.289 1.00 98.12 171 ILE A N 1
ATOM 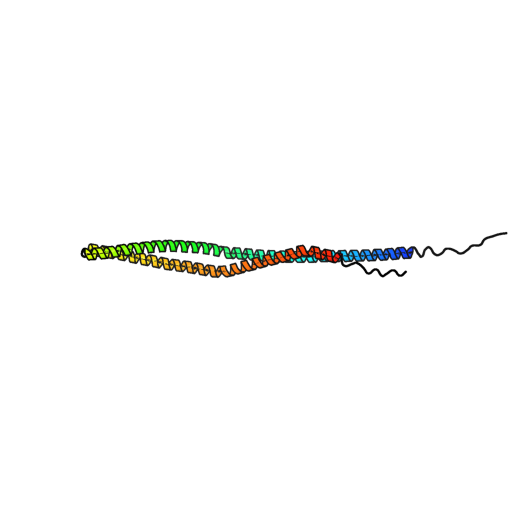1388 C CA . ILE A 1 171 ? 7.488 1.371 -11.847 1.00 98.12 171 ILE A CA 1
ATOM 1389 C C . ILE A 1 171 ? 8.522 0.245 -11.933 1.00 98.12 171 ILE A C 1
ATOM 1391 O O . ILE A 1 171 ? 9.501 0.381 -12.664 1.00 98.12 171 ILE A O 1
ATOM 1395 N N . SER A 1 172 ? 8.270 -0.908 -11.303 1.00 98.00 172 SER A N 1
ATOM 1396 C CA . SER A 1 172 ? 9.210 -2.041 -11.329 1.00 98.00 172 SER A CA 1
ATOM 1397 C C . SER A 1 172 ? 9.490 -2.550 -12.748 1.00 98.00 172 SER A C 1
ATOM 1399 O O . SER A 1 172 ? 10.633 -2.869 -13.087 1.00 98.00 172 SER A O 1
ATOM 1401 N N . SER A 1 173 ? 8.465 -2.597 -13.606 1.00 97.94 173 SER A N 1
ATOM 1402 C CA . SER A 1 173 ? 8.624 -2.980 -15.012 1.00 97.94 173 SER A CA 1
ATOM 1403 C C . SER A 1 173 ? 9.484 -1.978 -15.794 1.00 97.94 173 SER A C 1
ATOM 1405 O O . SER A 1 173 ? 10.365 -2.387 -16.554 1.00 97.94 173 SER A O 1
ATOM 1407 N N . LEU A 1 174 ? 9.283 -0.674 -15.588 1.00 97.62 174 LEU A N 1
ATOM 1408 C CA . LEU A 1 174 ? 10.082 0.372 -16.229 1.00 97.62 174 LEU A CA 1
ATOM 1409 C C . LEU A 1 174 ? 11.527 0.386 -15.734 1.00 97.62 174 LEU A C 1
ATOM 1411 O O . LEU A 1 174 ? 12.436 0.502 -16.552 1.00 97.62 174 LEU A O 1
ATOM 1415 N N . GLU A 1 175 ? 11.767 0.192 -14.439 1.00 98.00 175 GLU A N 1
ATOM 1416 C CA . GLU A 1 175 ? 13.120 0.049 -13.891 1.00 98.00 175 GLU A CA 1
ATOM 1417 C C . GLU A 1 175 ? 13.863 -1.137 -14.515 1.00 98.00 175 GLU A C 1
ATOM 1419 O O . GLU A 1 175 ? 15.040 -1.034 -14.869 1.00 98.00 175 GLU A O 1
ATOM 1424 N N . GLN A 1 176 ? 13.185 -2.279 -14.681 1.00 97.75 176 GLN A N 1
ATOM 1425 C CA . GLN A 1 176 ? 13.756 -3.422 -15.390 1.00 97.75 176 GLN A CA 1
ATOM 1426 C C . GLN A 1 176 ? 14.067 -3.072 -16.850 1.00 97.75 176 GLN A C 1
ATOM 1428 O O . GLN A 1 176 ? 15.183 -3.313 -17.311 1.00 97.75 176 GLN A O 1
ATOM 1433 N N . LYS A 1 177 ? 13.122 -2.446 -17.559 1.00 97.25 177 LYS A N 1
ATOM 1434 C CA . LYS A 1 177 ? 13.307 -2.022 -18.951 1.00 97.25 177 LYS A CA 1
ATOM 1435 C C . LYS A 1 177 ? 14.492 -1.067 -19.100 1.00 97.25 177 LYS A C 1
ATOM 1437 O O . LYS A 1 177 ? 15.297 -1.247 -20.007 1.00 97.25 177 LYS A O 1
ATOM 1442 N N . ILE A 1 178 ? 14.644 -0.086 -18.211 1.00 97.50 178 ILE A N 1
ATOM 1443 C CA . ILE A 1 178 ? 15.783 0.843 -18.213 1.00 97.50 178 ILE A CA 1
ATOM 1444 C C . ILE A 1 178 ? 17.096 0.075 -18.045 1.00 97.50 178 ILE A C 1
ATOM 1446 O O . ILE A 1 178 ? 18.005 0.262 -18.852 1.00 97.50 178 ILE A O 1
ATOM 1450 N N . ARG A 1 179 ? 17.181 -0.851 -17.079 1.00 97.38 179 ARG A N 1
ATOM 1451 C CA . ARG A 1 179 ? 18.375 -1.695 -16.883 1.00 97.38 179 ARG A CA 1
ATOM 1452 C C . ARG A 1 179 ? 18.728 -2.507 -18.132 1.00 97.38 179 ARG A C 1
ATOM 1454 O O . ARG A 1 179 ? 19.901 -2.597 -18.500 1.00 97.38 179 ARG A O 1
ATOM 1461 N N . GLU A 1 180 ? 17.731 -3.073 -18.808 1.00 97.12 180 GLU A N 1
ATOM 1462 C CA . GLU A 1 180 ? 17.926 -3.807 -20.064 1.00 97.12 180 GLU A CA 1
ATOM 1463 C C . GLU A 1 180 ? 18.420 -2.899 -21.198 1.00 97.12 180 GLU A C 1
ATOM 1465 O O . GLU A 1 180 ? 19.346 -3.269 -21.924 1.00 97.12 180 GLU A O 1
ATOM 1470 N N . LEU A 1 181 ? 17.838 -1.705 -21.347 1.00 96.44 181 LEU A N 1
ATOM 1471 C CA . LEU A 1 181 ? 18.262 -0.714 -22.340 1.00 96.44 181 LEU A CA 1
ATOM 1472 C C . LEU A 1 181 ? 19.700 -0.241 -22.086 1.00 96.44 181 LEU A C 1
ATOM 1474 O O . LEU A 1 181 ? 20.499 -0.185 -23.018 1.00 96.44 181 LEU A O 1
ATOM 1478 N N . GLU A 1 182 ? 20.057 0.041 -20.833 1.00 95.88 182 GLU A N 1
ATOM 1479 C CA . GLU A 1 182 ? 21.417 0.420 -20.434 1.00 95.88 182 GLU A CA 1
ATOM 1480 C C . GLU A 1 182 ? 22.424 -0.709 -20.674 1.00 95.88 182 GLU A C 1
ATOM 1482 O O . GLU A 1 182 ? 23.554 -0.463 -21.090 1.00 95.88 182 GLU A O 1
ATOM 1487 N N . SER A 1 183 ? 22.029 -1.962 -20.433 1.00 94.75 183 SER A N 1
ATOM 1488 C CA . SER A 1 183 ? 22.857 -3.130 -20.747 1.00 94.75 183 SER A CA 1
ATOM 1489 C C . SER A 1 183 ? 23.120 -3.248 -22.252 1.00 94.75 183 SER A C 1
ATOM 1491 O O . SER A 1 183 ? 24.272 -3.365 -22.670 1.00 94.75 183 SER A O 1
ATOM 1493 N N . LYS A 1 184 ? 22.075 -3.123 -23.083 1.00 92.75 184 LYS A N 1
ATO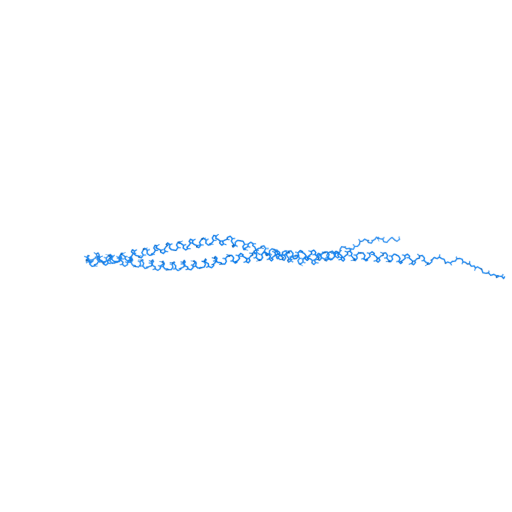M 1494 C CA . LYS A 1 184 ? 22.198 -3.145 -24.551 1.00 92.75 184 LYS A CA 1
ATOM 1495 C C . LYS A 1 184 ? 23.059 -1.996 -25.068 1.00 92.75 184 LYS A C 1
ATOM 1497 O O . LYS A 1 184 ? 23.922 -2.222 -25.911 1.00 92.75 184 LYS A O 1
ATOM 1502 N N . LYS A 1 185 ? 22.875 -0.791 -24.523 1.00 93.81 185 LYS A N 1
ATOM 1503 C CA . LYS A 1 185 ? 23.704 0.374 -24.845 1.00 93.81 185 LYS A CA 1
ATOM 1504 C C . LYS A 1 185 ? 25.183 0.104 -24.538 1.00 93.81 185 LYS A C 1
ATOM 1506 O O . LYS A 1 185 ? 26.008 0.250 -25.432 1.00 93.81 185 LYS A O 1
ATOM 1511 N N . ARG A 1 186 ? 25.506 -0.386 -23.335 1.00 91.50 186 ARG A N 1
ATOM 1512 C CA . ARG A 1 186 ? 26.884 -0.756 -22.947 1.00 91.50 186 ARG A CA 1
ATOM 1513 C C . ARG A 1 186 ? 27.479 -1.853 -23.827 1.00 91.50 186 ARG A C 1
ATOM 1515 O O . ARG A 1 186 ? 28.665 -1.817 -24.154 1.00 91.50 186 ARG A O 1
ATOM 1522 N N . TYR A 1 187 ? 26.673 -2.838 -24.219 1.00 90.38 187 TYR A N 1
ATOM 1523 C CA . TYR A 1 187 ? 27.105 -3.870 -25.159 1.00 90.38 187 TYR A CA 1
ATOM 1524 C C . TYR A 1 187 ? 27.479 -3.265 -26.515 1.00 90.38 187 TYR A C 1
ATOM 1526 O O . TYR A 1 187 ? 28.530 -3.588 -27.052 1.00 90.38 187 TYR A O 1
ATOM 1534 N N . ILE A 1 188 ? 26.669 -2.352 -27.049 1.00 86.56 188 ILE A N 1
ATOM 1535 C CA . ILE A 1 188 ? 26.962 -1.684 -28.323 1.00 86.56 188 ILE A CA 1
ATOM 1536 C C . ILE A 1 188 ? 28.219 -0.819 -28.204 1.00 86.56 188 ILE A C 1
ATOM 1538 O O . ILE A 1 188 ? 29.111 -0.936 -29.040 1.00 86.56 188 ILE A O 1
ATOM 1542 N N . GLU A 1 189 ? 28.342 -0.031 -27.135 1.00 86.75 189 GLU A N 1
ATOM 1543 C CA . GLU A 1 189 ? 29.527 0.795 -26.861 1.00 86.75 189 GLU A CA 1
ATOM 1544 C C . GLU A 1 189 ? 30.820 -0.037 -26.790 1.00 86.75 189 GLU A C 1
ATOM 1546 O O . GLU A 1 189 ? 31.863 0.389 -27.285 1.00 86.75 189 GLU A O 1
ATOM 1551 N N . SER A 1 190 ? 30.759 -1.248 -26.226 1.00 84.25 190 SER A N 1
ATOM 1552 C CA . SER A 1 190 ? 31.917 -2.147 -26.106 1.00 84.25 190 SER A CA 1
ATOM 1553 C C . SER A 1 190 ? 32.186 -2.983 -27.365 1.00 84.25 190 SER A C 1
ATOM 1555 O O . SER A 1 190 ? 33.339 -3.142 -27.768 1.00 84.25 190 SER A O 1
ATOM 1557 N N . ALA A 1 191 ? 31.148 -3.498 -28.025 1.00 78.62 191 ALA A N 1
ATOM 1558 C CA . ALA A 1 191 ? 31.268 -4.339 -29.216 1.00 78.62 191 ALA A CA 1
ATOM 1559 C C . ALA A 1 191 ? 31.636 -3.541 -30.478 1.00 78.62 191 ALA A C 1
ATOM 1561 O O . ALA A 1 191 ? 32.232 -4.093 -31.408 1.00 78.62 191 ALA A O 1
ATOM 1562 N N . TYR A 1 192 ? 31.324 -2.244 -30.522 1.00 68.88 192 TYR A N 1
ATOM 1563 C CA . TYR A 1 192 ? 31.609 -1.398 -31.678 1.00 68.88 192 TYR A CA 1
ATOM 1564 C C . TYR A 1 192 ? 33.113 -1.286 -31.991 1.00 68.88 192 TYR A C 1
ATOM 1566 O O . TYR A 1 192 ? 33.504 -1.325 -33.160 1.00 68.88 192 TYR A O 1
ATOM 1574 N N . LEU A 1 193 ? 33.975 -1.305 -30.964 1.00 61.44 193 LEU A N 1
ATOM 1575 C CA . LEU A 1 193 ? 35.434 -1.388 -31.131 1.00 61.44 193 LEU A CA 1
ATOM 1576 C C . LEU A 1 193 ? 35.860 -2.649 -31.899 1.00 61.44 193 LEU A C 1
ATOM 1578 O O . LEU A 1 193 ? 36.726 -2.586 -32.774 1.00 61.44 193 LEU A O 1
ATOM 1582 N N . HIS A 1 194 ? 35.220 -3.792 -31.648 1.00 60.75 194 HIS A N 1
ATOM 1583 C CA . HIS A 1 194 ? 35.520 -5.028 -32.373 1.00 60.75 194 HIS A CA 1
ATOM 1584 C C . HIS A 1 194 ? 35.010 -4.998 -33.816 1.00 60.75 194 HIS A C 1
ATOM 1586 O O . HIS A 1 194 ? 35.678 -5.520 -34.710 1.00 60.75 194 HIS A O 1
ATOM 1592 N N . ARG A 1 195 ? 33.866 -4.351 -34.061 1.00 61.25 195 ARG A N 1
ATOM 1593 C CA . ARG A 1 195 ? 33.257 -4.256 -35.395 1.00 61.25 195 ARG A CA 1
ATOM 1594 C C . ARG A 1 195 ? 34.073 -3.369 -36.340 1.00 61.25 195 ARG A C 1
ATOM 1596 O O . ARG A 1 195 ? 34.281 -3.754 -37.485 1.00 61.25 195 ARG A O 1
ATOM 1603 N N . ILE A 1 196 ? 34.622 -2.253 -35.849 1.00 58.44 196 ILE A N 1
ATOM 1604 C CA . ILE A 1 196 ? 35.568 -1.418 -36.612 1.00 58.44 196 ILE A CA 1
ATOM 1605 C C . ILE A 1 196 ? 36.851 -2.200 -36.938 1.00 58.44 196 ILE A C 1
ATOM 1607 O O . ILE A 1 196 ? 37.312 -2.199 -38.080 1.00 58.44 196 ILE A O 1
ATOM 1611 N N . THR A 1 197 ? 37.410 -2.907 -35.952 1.00 55.88 197 THR A N 1
ATOM 1612 C CA . THR A 1 197 ? 38.683 -3.633 -36.111 1.00 55.88 197 THR A CA 1
ATOM 1613 C C . THR A 1 197 ? 38.576 -4.813 -37.089 1.00 55.88 197 THR A C 1
ATOM 1615 O O . THR A 1 197 ? 39.530 -5.105 -37.806 1.00 55.88 197 THR A O 1
ATOM 1618 N N . GLN A 1 198 ? 37.415 -5.473 -37.181 1.00 54.66 198 GLN A N 1
ATOM 1619 C CA . GLN A 1 198 ? 37.180 -6.552 -38.153 1.00 54.66 198 GLN A CA 1
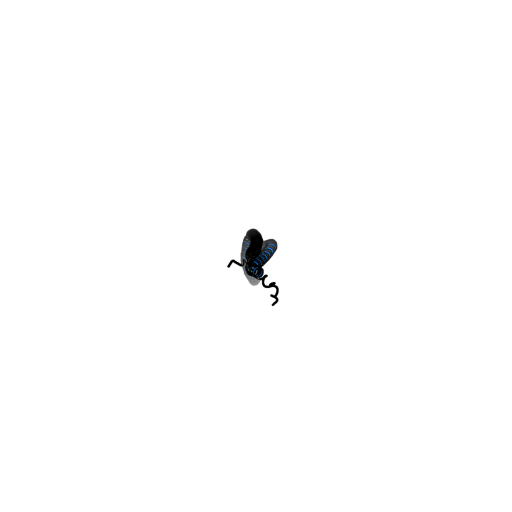ATOM 1620 C C . GLN A 1 198 ? 37.041 -6.054 -39.599 1.00 54.66 198 GLN A C 1
ATOM 1622 O O . GLN A 1 198 ? 37.425 -6.762 -40.524 1.00 54.66 198 GLN A O 1
ATOM 1627 N N . VAL A 1 199 ? 36.552 -4.832 -39.827 1.00 50.69 199 VAL A N 1
ATOM 1628 C CA . VAL A 1 199 ? 36.490 -4.252 -41.183 1.00 50.69 199 VAL A CA 1
ATOM 1629 C C . VAL A 1 199 ? 37.894 -3.926 -41.712 1.00 50.69 199 VAL A C 1
ATOM 1631 O O . VAL A 1 199 ? 38.128 -4.020 -42.914 1.00 50.69 199 VAL A O 1
ATOM 1634 N N . ALA A 1 200 ? 38.854 -3.641 -40.826 1.00 44.84 200 ALA A N 1
ATOM 1635 C CA . ALA A 1 200 ? 40.256 -3.440 -41.193 1.00 44.84 200 ALA A CA 1
ATOM 1636 C C . ALA A 1 200 ? 41.008 -4.742 -41.554 1.00 44.84 200 ALA A C 1
ATOM 1638 O O . ALA A 1 200 ? 42.068 -4.668 -42.170 1.00 44.84 200 ALA A O 1
ATOM 1639 N N . SER A 1 201 ? 40.490 -5.930 -41.199 1.00 41.91 201 SER A N 1
ATOM 1640 C CA . SER A 1 201 ? 41.181 -7.214 -41.419 1.00 41.91 201 SER A CA 1
ATOM 1641 C C . SER A 1 201 ? 40.703 -8.012 -42.639 1.00 41.91 201 SER A C 1
ATOM 1643 O O . SER A 1 201 ? 41.361 -8.980 -43.027 1.00 41.91 201 SER A O 1
ATOM 1645 N N . ILE A 1 202 ? 39.620 -7.603 -43.312 1.00 45.19 202 ILE A N 1
ATOM 1646 C CA . ILE A 1 202 ? 39.167 -8.226 -44.568 1.00 45.19 202 ILE A CA 1
ATOM 1647 C C . ILE A 1 202 ? 39.914 -7.595 -45.755 1.00 45.19 202 ILE A C 1
ATOM 1649 O O . ILE A 1 202 ? 39.324 -6.935 -46.602 1.00 45.19 202 ILE A O 1
ATOM 1653 N N . GLN A 1 203 ? 41.232 -7.788 -45.796 1.00 47.38 203 GLN A N 1
ATOM 1654 C CA . GLN A 1 203 ? 42.007 -8.024 -47.021 1.00 47.38 203 GLN A CA 1
ATOM 1655 C C . GLN A 1 203 ? 43.432 -8.461 -46.645 1.00 47.38 203 GLN A C 1
ATOM 1657 O O . GLN A 1 203 ? 44.310 -7.639 -46.390 1.00 47.38 203 GLN A O 1
ATOM 1662 N N . PRO A 1 204 ? 43.690 -9.776 -46.685 1.00 44.06 204 PRO A N 1
ATOM 1663 C CA . PRO A 1 204 ? 44.923 -10.220 -47.312 1.00 44.06 204 PRO A CA 1
ATOM 1664 C C . PRO A 1 204 ? 44.663 -11.342 -48.325 1.00 44.06 204 PRO A C 1
ATOM 1666 O O . PRO A 1 204 ? 43.859 -12.244 -48.107 1.00 44.06 204 PRO A O 1
ATOM 1669 N N . SER A 1 205 ? 45.431 -11.306 -49.414 1.00 45.31 205 SER A N 1
ATOM 1670 C CA . SER A 1 205 ? 45.655 -12.380 -50.396 1.00 45.31 205 SER A CA 1
ATOM 1671 C C . SER A 1 205 ? 44.591 -12.629 -51.482 1.00 45.31 205 SER A C 1
ATOM 1673 O O . SER A 1 205 ? 43.751 -13.516 -51.402 1.00 45.31 205 SER A O 1
ATOM 1675 N N . LYS A 1 206 ? 44.759 -11.930 -52.610 1.00 43.34 206 LYS A N 1
ATOM 1676 C CA . LYS A 1 206 ? 44.826 -12.573 -53.936 1.00 43.34 206 LYS A CA 1
ATOM 1677 C C . LYS A 1 206 ? 45.921 -11.888 -54.757 1.00 43.34 206 LYS A C 1
ATOM 1679 O O . LYS A 1 206 ? 45.640 -11.106 -55.657 1.00 43.34 206 LYS A O 1
ATOM 1684 N N . LEU A 1 207 ? 47.176 -12.157 -54.405 1.00 40.38 207 LEU A N 1
ATOM 1685 C CA . LEU A 1 207 ? 48.279 -12.017 -55.356 1.00 40.38 207 LEU A CA 1
ATOM 1686 C C . LEU A 1 207 ? 48.339 -13.331 -56.153 1.00 40.38 207 LEU A C 1
ATOM 1688 O O . LEU A 1 207 ? 48.391 -14.392 -55.525 1.00 40.38 207 LEU A O 1
ATOM 1692 N N . PRO A 1 208 ? 48.264 -13.304 -57.495 1.00 38.16 208 PRO A N 1
ATOM 1693 C CA . PRO A 1 208 ? 48.460 -14.506 -58.295 1.00 38.16 208 PRO A CA 1
ATOM 1694 C C . PRO A 1 208 ? 49.919 -14.986 -58.177 1.00 38.16 208 PRO A C 1
ATOM 1696 O O . PRO A 1 208 ? 50.817 -14.157 -58.006 1.00 38.16 208 PRO A O 1
ATOM 1699 N N . PRO A 1 209 ? 50.173 -16.307 -58.243 1.00 42.81 209 PRO A N 1
ATOM 1700 C CA . PRO A 1 209 ? 51.522 -16.843 -58.141 1.00 42.81 209 PRO A CA 1
ATOM 1701 C C . PRO A 1 209 ? 52.347 -16.380 -59.344 1.00 42.81 209 PRO A C 1
ATOM 1703 O O . PRO A 1 209 ? 51.924 -16.526 -60.491 1.00 42.81 209 PRO A O 1
ATOM 1706 N N . ALA A 1 210 ? 53.524 -15.819 -59.068 1.00 40.72 210 ALA A N 1
ATOM 1707 C CA . ALA A 1 210 ? 54.524 -15.540 -60.085 1.00 40.72 210 ALA A CA 1
ATOM 1708 C C . ALA A 1 210 ? 54.984 -16.873 -60.692 1.00 40.72 210 ALA A C 1
ATOM 1710 O O . ALA A 1 210 ? 55.526 -17.725 -59.985 1.00 40.72 210 ALA A O 1
ATOM 1711 N N . ALA A 1 211 ? 54.716 -17.065 -61.983 1.00 42.84 211 ALA A N 1
ATOM 1712 C CA . ALA A 1 211 ? 55.282 -18.163 -62.750 1.00 42.84 211 ALA A CA 1
ATOM 1713 C C . ALA A 1 211 ? 56.755 -17.844 -63.051 1.00 42.84 211 ALA A C 1
ATOM 1715 O O . ALA A 1 211 ? 57.060 -16.752 -63.533 1.00 42.84 211 ALA A O 1
ATOM 1716 N N . ILE A 1 212 ? 57.629 -18.791 -62.705 1.00 45.41 212 ILE A N 1
ATOM 1717 C CA . ILE A 1 212 ? 59.038 -18.866 -63.121 1.00 45.41 212 ILE A CA 1
ATOM 1718 C C . ILE A 1 212 ? 59.084 -19.390 -64.555 1.00 45.41 212 ILE A C 1
ATOM 1720 O O . ILE A 1 212 ? 58.313 -20.339 -64.835 1.00 45.41 212 ILE A O 1
#

Radius of gyration: 49.08 Å; chains: 1; bounding box: 123×31×151 Å

Foldseek 3Di:
DDDDDDDDDDDDDPVVPVVVVVVVVVVVVVVVVVVVVLVVVVVVLVVVLVVVLVVLVVVLVVLVVVLVVLCVVLVVLVVVLVVLVVVLVVLVVVLVVLVVVLVVLVVVLVVLVVVCVVVDDDPVSVVVSVVSVVVSVVSVVVSVVSVVVSVVSVVVNVVSCVVNVVSVVSSVVSVVVSVVSVVVSVCSVVCSVVVSVVVVPPDDDDDPDDDD